Protein AF-0000000075452379 (afdb_homodimer)

Structure (mmCIF, N/CA/C/O backbone):
data_AF-0000000075452379-model_v1
#
loop_
_entity.id
_entity.type
_entity.pdbx_description
1 polymer 'Protein crcB-like protein 2'
#
loop_
_atom_site.group_PDB
_atom_site.id
_atom_site.type_symbol
_atom_site.label_atom_id
_atom_site.label_alt_id
_atom_site.label_comp_id
_atom_site.label_asym_id
_atom_site.label_entity_id
_atom_site.label_seq_id
_atom_site.pdbx_PDB_ins_code
_atom_site.Cartn_x
_atom_site.Cartn_y
_atom_site.Cartn_z
_atom_site.occupancy
_atom_site.B_iso_or_equiv
_atom_site.auth_seq_id
_atom_site.auth_comp_id
_atom_site.auth_asym_id
_atom_site.auth_atom_id
_atom_site.pdbx_PDB_model_num
ATOM 1 N N . MET A 1 1 ? 8.68 -12.031 145.5 1 23.59 1 MET A N 1
ATOM 2 C CA . MET A 1 1 ? 8.898 -13.266 144.75 1 23.59 1 MET A CA 1
ATOM 3 C C . MET A 1 1 ? 8.961 -13 143.25 1 23.59 1 MET A C 1
ATOM 5 O O . MET A 1 1 ? 9.523 -13.797 142.5 1 23.59 1 MET A O 1
ATOM 9 N N . GLN A 1 2 ? 8.148 -12.086 142.625 1 26.38 2 GLN A N 1
ATOM 10 C CA . GLN A 1 2 ? 7.605 -12.508 141.375 1 26.38 2 GLN A CA 1
ATOM 11 C C . GLN A 1 2 ? 8.656 -12.383 140.25 1 26.38 2 GLN A C 1
ATOM 13 O O . GLN A 1 2 ? 9.391 -11.391 140.25 1 26.38 2 GLN A O 1
ATOM 18 N N . ASN A 1 3 ? 8.773 -13.25 139.125 1 24.14 3 ASN A N 1
ATOM 19 C CA . ASN A 1 3 ? 9.664 -13.961 138.25 1 24.14 3 ASN A CA 1
ATOM 20 C C . ASN A 1 3 ? 9.859 -13.195 137 1 24.14 3 ASN A C 1
ATOM 22 O O . ASN A 1 3 ? 10.914 -13.289 136.375 1 24.14 3 ASN A O 1
ATOM 26 N N . GLN A 1 4 ? 8.875 -12.57 136.25 1 31.77 4 GLN A N 1
ATOM 27 C CA . GLN A 1 4 ? 8.68 -13.109 134.875 1 31.77 4 GLN A CA 1
ATOM 28 C C . GLN A 1 4 ? 9.789 -12.656 133.875 1 31.77 4 GLN A C 1
ATOM 30 O O . GLN A 1 4 ? 10.328 -11.562 134 1 31.77 4 GLN A O 1
ATOM 35 N N . PRO A 1 5 ? 10.039 -13.414 132.625 1 32.19 5 PRO A N 1
ATOM 36 C CA . PRO A 1 5 ? 11.18 -13.789 131.875 1 32.19 5 PRO A CA 1
ATOM 37 C C . PRO A 1 5 ? 11.555 -12.703 130.875 1 32.19 5 PRO A C 1
ATOM 39 O O . PRO A 1 5 ? 10.852 -11.695 130.75 1 32.19 5 PRO A O 1
ATOM 42 N N . THR A 1 6 ? 11.398 -12.977 129.375 1 30.56 6 THR A N 1
ATOM 43 C CA . THR A 1 6 ? 12.25 -13.461 128.25 1 30.56 6 THR A CA 1
ATOM 44 C C . THR A 1 6 ? 12.32 -12.43 127.125 1 30.56 6 THR A C 1
ATOM 46 O O . THR A 1 6 ? 11.5 -12.461 126.188 1 30.56 6 THR A O 1
ATOM 49 N N . LYS A 1 7 ? 12.188 -11.078 127.125 1 31.97 7 LYS A N 1
ATOM 50 C CA . LYS A 1 7 ? 11.719 -10.289 125.938 1 31.97 7 LYS A CA 1
ATOM 51 C C . LYS A 1 7 ? 12.766 -10.242 124.875 1 31.97 7 LYS A C 1
ATOM 53 O O . LYS A 1 7 ? 13.648 -9.383 124.875 1 31.97 7 LYS A O 1
ATOM 58 N N . ILE A 1 8 ? 13.43 -11.375 124.25 1 26.08 8 ILE A N 1
ATOM 59 C CA . ILE A 1 8 ? 14.672 -11.289 123.5 1 26.08 8 ILE A CA 1
ATOM 60 C C . ILE A 1 8 ? 14.375 -10.758 122.125 1 26.08 8 ILE A C 1
ATOM 62 O O . ILE A 1 8 ? 15.289 -10.328 121.375 1 26.08 8 ILE A O 1
ATOM 66 N N . THR A 1 9 ? 13.078 -10.695 121.438 1 28.3 9 THR A N 1
ATOM 67 C CA . THR A 1 9 ? 13.039 -11.141 120.062 1 28.3 9 THR A CA 1
ATOM 68 C C . THR A 1 9 ? 13.797 -10.172 119.188 1 28.3 9 THR A C 1
ATOM 70 O O . THR A 1 9 ? 13.719 -8.953 119.375 1 28.3 9 THR A O 1
ATOM 73 N N . ASN A 1 10 ? 14.797 -10.648 118.188 1 25.75 10 ASN A N 1
ATOM 74 C CA . ASN A 1 10 ? 15.852 -10.359 117.25 1 25.75 10 ASN A CA 1
ATOM 75 C C . ASN A 1 10 ? 15.305 -9.648 116 1 25.75 10 ASN A C 1
ATOM 77 O O . ASN A 1 10 ? 14.406 -10.164 115.375 1 25.75 10 ASN A O 1
ATOM 81 N N . LYS A 1 11 ? 15.297 -8.297 115.812 1 27.84 11 LYS A N 1
ATOM 82 C CA . LYS A 1 11 ? 14.922 -7.285 114.812 1 27.84 11 LYS A CA 1
ATOM 83 C C . LYS A 1 11 ? 15.641 -7.523 113.5 1 27.84 11 LYS A C 1
ATOM 85 O O . LYS A 1 11 ? 16.641 -6.863 113.188 1 27.84 11 LYS A O 1
ATOM 90 N N . ILE A 1 12 ? 15.93 -8.781 112.875 1 26.31 12 ILE A N 1
ATOM 91 C CA . ILE A 1 12 ? 16.859 -8.852 111.75 1 26.31 12 ILE A CA 1
ATOM 92 C C . ILE A 1 12 ? 16.188 -8.312 110.5 1 26.31 12 ILE A C 1
ATOM 94 O O . ILE A 1 12 ? 15.289 -8.961 109.938 1 26.31 12 ILE A O 1
ATOM 98 N N . PHE A 1 13 ? 15.492 -7.16 110.375 1 29.41 13 PHE A N 1
ATOM 99 C CA . PHE A 1 13 ? 14.781 -6.855 109.188 1 29.41 13 PHE A CA 1
ATOM 100 C C . PHE A 1 13 ? 15.75 -6.812 108 1 29.41 13 PHE A C 1
ATOM 102 O O . PHE A 1 13 ? 16.719 -6.051 108 1 29.41 13 PHE A O 1
ATOM 109 N N . LEU A 1 14 ? 15.836 -7.898 107.125 1 27.09 14 LEU A N 1
ATOM 110 C CA . LEU A 1 14 ? 16.5 -8.312 105.875 1 27.09 14 LEU A CA 1
ATOM 111 C C . LEU A 1 14 ? 16.375 -7.242 104.812 1 27.09 14 LEU A C 1
ATOM 113 O O . LEU A 1 14 ? 15.453 -6.422 104.875 1 27.09 14 LEU A O 1
ATOM 117 N N . SER A 1 15 ? 17.219 -7.277 103.562 1 28.58 15 SER A N 1
ATOM 118 C CA . SER A 1 15 ? 18.078 -6.75 102.5 1 28.58 15 SER A CA 1
ATOM 119 C C . SER A 1 15 ? 17.297 -6.52 101.188 1 28.58 15 SER A C 1
ATOM 121 O O . SER A 1 15 ? 17.875 -6.254 100.125 1 28.58 15 SER A O 1
ATOM 123 N N . ILE A 1 16 ? 15.969 -6.625 101 1 27.45 16 ILE A N 1
ATOM 124 C CA . ILE A 1 16 ? 15.5 -7 99.688 1 27.45 16 ILE A CA 1
ATOM 125 C C . ILE A 1 16 ? 15.953 -5.961 98.688 1 27.45 16 ILE A C 1
ATOM 127 O O . ILE A 1 16 ? 16.219 -4.812 99 1 27.45 16 ILE A O 1
ATOM 131 N N . ASN A 1 17 ? 15.594 -6.148 97.25 1 27.98 17 ASN A N 1
ATOM 132 C CA . ASN A 1 17 ? 15.844 -6.355 95.812 1 27.98 17 ASN A CA 1
ATOM 133 C C . ASN A 1 17 ? 15.57 -5.094 95 1 27.98 17 ASN A C 1
ATOM 135 O O . ASN A 1 17 ? 14.453 -4.883 94.5 1 27.98 17 ASN A O 1
ATOM 139 N N . LYS A 1 18 ? 15.844 -3.846 95.25 1 26.58 18 LYS A N 1
ATOM 140 C CA . LYS A 1 18 ? 15.203 -2.744 94.562 1 26.58 18 LYS A CA 1
ATOM 141 C C . LYS A 1 18 ? 15.734 -2.615 93.125 1 26.58 18 LYS A C 1
ATOM 143 O O . LYS A 1 18 ? 16.781 -1.998 92.938 1 26.58 18 LYS A O 1
ATOM 148 N N . TYR A 1 19 ? 15.906 -3.695 92.25 1 30.59 19 TYR A N 1
ATOM 149 C CA . TYR A 1 19 ? 16.5 -3.521 90.938 1 30.59 19 TYR A CA 1
ATOM 150 C C . TYR A 1 19 ? 15.758 -2.471 90.125 1 30.59 19 TYR A C 1
ATOM 152 O O . TYR A 1 19 ? 14.531 -2.549 90 1 30.59 19 TYR A O 1
ATOM 160 N N . LYS A 1 20 ? 16.391 -1.283 89.938 1 25.33 20 LYS A N 1
ATOM 161 C CA . LYS A 1 20 ? 16.062 -0.013 89.312 1 25.33 20 LYS A CA 1
ATOM 162 C C . LYS A 1 20 ? 15.555 -0.23 87.875 1 25.33 20 LYS A C 1
ATOM 164 O O . LYS A 1 20 ? 15.773 -1.292 87.312 1 25.33 20 LYS A O 1
ATOM 169 N N . ILE A 1 21 ? 15.938 0.775 86.875 1 29.75 21 ILE A N 1
ATOM 170 C CA . ILE A 1 21 ? 15.398 1.786 85.938 1 29.75 21 ILE A CA 1
ATOM 171 C C . ILE A 1 21 ? 15.344 1.229 84.562 1 29.75 21 ILE A C 1
ATOM 173 O O . ILE A 1 21 ? 16.219 0.452 84.125 1 29.75 21 ILE A O 1
ATOM 177 N N . ILE A 1 22 ? 14.391 1.631 83.625 1 33.06 22 ILE A N 1
ATOM 178 C CA . ILE A 1 22 ? 13.531 1.523 82.438 1 33.06 22 ILE A CA 1
ATOM 179 C C . ILE A 1 22 ? 14.305 1.964 81.188 1 33.06 22 ILE A C 1
ATOM 181 O O . ILE A 1 22 ? 14.523 3.158 81 1 33.06 22 ILE A O 1
ATOM 185 N N . LYS A 1 23 ? 15.641 1.663 80.938 1 31.31 23 LYS A N 1
ATOM 186 C CA . LYS A 1 23 ? 16.109 2.459 79.812 1 31.31 23 LYS A CA 1
ATOM 187 C C . LYS A 1 23 ? 15.203 2.266 78.625 1 31.31 23 LYS A C 1
ATOM 189 O O . LYS A 1 23 ? 14.781 1.145 78.312 1 31.31 23 LYS A O 1
ATOM 194 N N . PRO A 1 24 ? 14.75 3.389 77.875 1 35.94 24 PRO A N 1
ATOM 195 C CA . PRO A 1 24 ? 13.883 3.529 76.75 1 35.94 24 PRO A CA 1
ATOM 196 C C . PRO A 1 24 ? 14.43 2.807 75.5 1 35.94 24 PRO A C 1
ATOM 198 O O . PRO A 1 24 ? 15.648 2.721 75.312 1 35.94 24 PRO A O 1
ATOM 201 N N . MET A 1 25 ? 13.75 1.697 75.125 1 33.31 25 MET A N 1
ATOM 202 C CA . MET A 1 25 ? 13.945 0.933 73.875 1 33.31 25 MET A CA 1
ATOM 203 C C . MET A 1 25 ? 14.031 1.859 72.688 1 33.31 25 MET A C 1
ATOM 205 O O . MET A 1 25 ? 13.133 2.676 72.438 1 33.31 25 MET A O 1
ATOM 209 N N . ARG A 1 26 ? 15.25 2.357 72.25 1 33.88 26 ARG A N 1
ATOM 210 C CA . ARG A 1 26 ? 15.484 3.057 71 1 33.88 26 ARG A CA 1
ATOM 211 C C . ARG A 1 26 ? 14.781 2.348 69.875 1 33.88 26 ARG A C 1
ATOM 213 O O . ARG A 1 26 ? 14.977 1.147 69.625 1 33.88 26 ARG A O 1
ATOM 220 N N . THR A 1 27 ? 13.578 2.809 69.375 1 37.38 27 THR A N 1
ATOM 221 C CA . THR A 1 27 ? 12.844 2.549 68.125 1 37.38 27 THR A CA 1
ATOM 222 C C . THR A 1 27 ? 13.797 2.512 66.938 1 37.38 27 THR A C 1
ATOM 224 O O . THR A 1 27 ? 14.547 3.461 66.688 1 37.38 27 THR A O 1
ATOM 227 N N . PHE A 1 28 ? 14.359 1.327 66.688 1 38.41 28 PHE A N 1
ATOM 228 C CA . PHE A 1 28 ? 14.992 1.06 65.375 1 38.41 28 PHE A CA 1
ATOM 229 C C . PHE A 1 28 ? 14.133 1.587 64.25 1 38.41 28 PHE A C 1
ATOM 231 O O . PHE A 1 28 ? 13 1.139 64.062 1 38.41 28 PHE A O 1
ATOM 238 N N . LEU A 1 29 ? 14.211 2.9 63.938 1 38.25 29 LEU A N 1
ATOM 239 C CA . LEU A 1 29 ? 13.672 3.469 62.719 1 38.25 29 LEU A CA 1
ATOM 240 C C . LEU A 1 29 ? 14.078 2.629 61.5 1 38.25 29 LEU A C 1
ATOM 242 O O . LEU A 1 29 ? 15.266 2.504 61.188 1 38.25 29 LEU A O 1
ATOM 246 N N . LEU A 1 30 ? 13.422 1.474 61.344 1 39.66 30 LEU A N 1
ATOM 247 C CA . LEU A 1 30 ? 13.492 0.752 60.062 1 39.66 30 LEU A CA 1
ATOM 248 C C . LEU A 1 30 ? 13.438 1.717 58.875 1 39.66 30 LEU A C 1
ATOM 250 O O . LEU A 1 30 ? 12.453 2.441 58.719 1 39.66 30 LEU A O 1
ATOM 254 N N . LEU A 1 31 ? 14.562 2.355 58.625 1 41.09 31 LEU A N 1
ATOM 255 C CA . LEU A 1 31 ? 14.742 3.068 57.375 1 41.09 31 LEU A CA 1
ATOM 256 C C . LEU A 1 31 ? 14.25 2.227 56.188 1 41.09 31 LEU A C 1
ATOM 258 O O . LEU A 1 31 ? 14.812 1.166 55.906 1 41.09 31 LEU A O 1
ATOM 262 N N . PHE A 1 32 ? 12.938 2.131 56 1 43.59 32 PHE A N 1
ATOM 263 C CA . PHE A 1 32 ? 12.383 1.704 54.719 1 43.59 32 PHE A CA 1
ATOM 264 C C . PHE A 1 32 ? 13.094 2.396 53.562 1 43.59 32 PHE A C 1
ATOM 266 O O . PHE A 1 32 ? 12.922 3.598 53.344 1 43.59 32 PHE A O 1
ATOM 273 N N . MET A 1 33 ? 14.43 2.115 53.344 1 43.53 33 MET A N 1
ATOM 274 C CA . MET A 1 33 ? 15.031 2.496 52.094 1 43.53 33 MET A CA 1
ATOM 275 C C . MET A 1 33 ? 14.07 2.227 50.938 1 43.53 33 MET A C 1
ATOM 277 O O . MET A 1 33 ? 13.68 1.081 50.688 1 43.53 33 MET A O 1
ATOM 281 N N . SER A 1 34 ? 13.172 3.148 50.625 1 48.06 34 SER A N 1
ATOM 282 C CA . SER A 1 34 ? 12.391 3.195 49.406 1 48.06 34 SER A CA 1
ATOM 283 C C . SER A 1 34 ? 13.273 2.943 48.188 1 48.06 34 SER A C 1
ATOM 285 O O . SER A 1 34 ? 14.227 3.684 47.938 1 48.06 34 SER A O 1
ATOM 287 N N . LEU A 1 35 ? 13.609 1.651 47.875 1 49.03 35 LEU A N 1
ATOM 288 C CA . LEU A 1 35 ? 14.133 1.281 46.562 1 49.03 35 LEU A CA 1
ATOM 289 C C . LEU A 1 35 ? 13.422 2.055 45.469 1 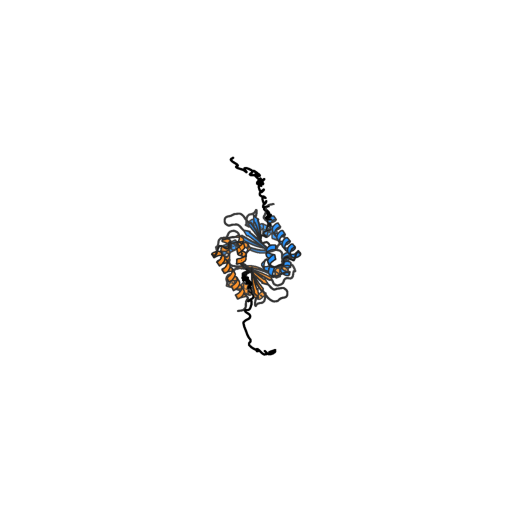49.03 35 LEU A C 1
ATOM 291 O O . LEU A 1 35 ? 12.25 1.801 45.188 1 49.03 35 LEU A O 1
ATOM 295 N N . LEU A 1 36 ? 13.719 3.361 45.344 1 50.62 36 LEU A N 1
ATOM 296 C CA . LEU A 1 36 ? 13.383 4.023 44.094 1 50.62 36 LEU A CA 1
ATOM 297 C C . LEU A 1 36 ? 13.82 3.176 42.906 1 50.62 36 LEU A C 1
ATOM 299 O O . LEU A 1 36 ? 15.016 3.07 42.594 1 50.62 36 LEU A O 1
ATOM 303 N N . LEU A 1 37 ? 13.273 2.02 42.625 1 53.69 37 LEU A N 1
ATOM 304 C CA . LEU A 1 37 ? 13.461 1.397 41.312 1 53.69 37 LEU A CA 1
ATOM 305 C C . LEU A 1 37 ? 13.406 2.441 40.219 1 53.69 37 LEU A C 1
ATOM 307 O O . LEU A 1 37 ? 12.453 3.219 40.125 1 53.69 37 LEU A O 1
ATOM 311 N N . PRO A 1 38 ? 14.594 2.9 39.781 1 55.19 38 PRO A N 1
ATOM 312 C CA . PRO A 1 38 ? 14.477 3.746 38.594 1 55.19 38 PRO A CA 1
ATOM 313 C C . PRO A 1 38 ? 13.492 3.186 37.562 1 55.19 38 PRO A C 1
ATOM 315 O O . PRO A 1 38 ? 13.594 2.016 37.188 1 55.19 38 PRO A O 1
ATOM 318 N N . THR A 1 39 ? 12.32 3.684 37.531 1 54.41 39 THR A N 1
ATOM 319 C CA . THR A 1 39 ? 11.523 3.471 36.312 1 54.41 39 THR A CA 1
ATOM 320 C C . THR A 1 39 ? 12.32 3.826 35.062 1 54.41 39 THR A C 1
ATOM 322 O O . THR A 1 39 ? 12.641 4.996 34.844 1 54.41 39 THR A O 1
ATOM 325 N N . THR A 1 40 ? 13.477 3.143 34.781 1 51.09 40 THR A N 1
ATOM 326 C CA . THR A 1 40 ? 13.969 3.305 33.406 1 51.09 40 THR A CA 1
ATOM 327 C C . THR A 1 40 ? 12.812 3.596 32.469 1 51.09 40 THR A C 1
ATOM 329 O O . THR A 1 40 ? 11.852 2.826 32.375 1 51.09 40 THR A O 1
ATOM 332 N N . LEU A 1 41 ? 12.555 4.812 32.25 1 42.91 41 LEU A N 1
ATOM 333 C CA . LEU A 1 41 ? 11.875 5.141 31 1 42.91 41 LEU A CA 1
ATOM 334 C C . LEU A 1 41 ? 12.469 4.348 29.828 1 42.91 41 LEU A C 1
ATOM 336 O O . LEU A 1 41 ? 13.578 4.633 29.391 1 42.91 41 LEU A O 1
ATOM 340 N N . PHE A 1 42 ? 12.32 3.045 29.781 1 41.66 42 PHE A N 1
ATOM 341 C CA . PHE A 1 42 ? 12.406 2.518 28.422 1 41.66 42 PHE A CA 1
ATOM 342 C C . PHE A 1 42 ? 11.875 3.525 27.406 1 41.66 42 PHE A C 1
ATOM 344 O O . PHE A 1 42 ? 10.711 3.916 27.469 1 41.66 42 PHE A O 1
ATOM 351 N N . SER A 1 43 ? 12.727 4.445 27.016 1 40.78 43 SER A N 1
ATOM 352 C CA . SER A 1 43 ? 12.359 5.02 25.719 1 40.78 43 SER A CA 1
ATOM 353 C C . SER A 1 43 ? 11.742 3.967 24.812 1 40.78 43 SER A C 1
ATOM 355 O O . SER A 1 43 ? 12.398 2.996 24.438 1 40.78 43 SER A O 1
ATOM 357 N N . GLN A 1 44 ? 10.625 3.547 24.969 1 40.22 44 GLN A N 1
ATOM 358 C CA . GLN A 1 44 ? 9.992 2.807 23.875 1 40.22 44 GLN A CA 1
ATOM 359 C C . GLN A 1 44 ? 10.336 3.418 22.531 1 40.22 44 GLN A C 1
ATOM 361 O O . GLN A 1 44 ? 9.883 4.52 22.203 1 40.22 44 GLN A O 1
ATOM 366 N N . ASP A 1 45 ? 11.539 3.379 22.062 1 43.66 45 ASP A N 1
ATOM 367 C CA . ASP A 1 45 ? 11.711 3.607 20.641 1 43.66 45 ASP A CA 1
ATOM 368 C C . ASP A 1 45 ? 10.445 3.254 19.875 1 43.66 45 ASP A C 1
ATOM 370 O O . ASP A 1 45 ? 10.141 2.076 19.672 1 43.66 45 ASP A O 1
ATOM 374 N N . THR A 1 46 ? 9.25 3.762 20.156 1 49.12 46 THR A N 1
ATOM 375 C CA . THR A 1 46 ? 7.969 3.553 19.484 1 49.12 46 THR A CA 1
ATOM 376 C C . THR A 1 46 ? 8.156 3.498 17.969 1 49.12 46 THR A C 1
ATOM 378 O O . THR A 1 46 ? 8.484 4.508 17.344 1 49.12 46 THR A O 1
ATOM 381 N N . CYS A 1 47 ? 8.719 2.51 17.484 1 57.78 47 CYS A N 1
ATOM 382 C CA . CYS A 1 47 ? 8.852 2.232 16.062 1 57.78 47 CYS A CA 1
ATOM 383 C C . CYS A 1 47 ? 7.605 2.678 15.297 1 57.78 47 CYS A C 1
ATOM 385 O O . CYS A 1 47 ? 6.59 1.982 15.305 1 57.78 47 CYS A O 1
ATOM 387 N N . THR A 1 48 ? 7.535 4.004 14.969 1 84 48 THR A N 1
ATOM 388 C CA . THR A 1 48 ? 6.434 4.566 14.188 1 84 48 THR A CA 1
ATOM 389 C C . THR A 1 48 ? 6.375 3.939 12.797 1 84 48 THR A C 1
ATOM 391 O O . THR A 1 48 ? 7.402 3.523 12.258 1 84 48 THR A O 1
ATOM 394 N N . THR A 1 49 ? 5.184 3.711 12.32 1 93.88 49 THR A N 1
ATOM 395 C CA . THR A 1 49 ? 4.957 3.027 11.047 1 93.88 49 THR A CA 1
ATOM 396 C C . THR A 1 49 ? 5.016 4.016 9.891 1 93.88 49 THR A C 1
ATOM 398 O O . THR A 1 49 ? 5.047 3.609 8.727 1 93.88 49 THR A O 1
ATOM 401 N N . SER A 1 50 ? 5.121 5.312 10.203 1 96.81 50 SER A N 1
ATOM 402 C CA . SER A 1 50 ? 5.117 6.344 9.164 1 96.81 50 SER A CA 1
ATOM 403 C C . SER A 1 50 ? 5.977 7.535 9.57 1 96.81 50 SER A C 1
ATOM 405 O O . SER A 1 50 ? 6.359 7.66 10.742 1 96.81 50 SER A O 1
ATOM 407 N N . HIS A 1 51 ? 6.43 8.234 8.609 1 98.06 51 HIS A N 1
ATOM 408 C CA . HIS A 1 51 ? 7.066 9.539 8.773 1 98.06 51 HIS A CA 1
ATOM 409 C C . HIS A 1 51 ? 6.238 10.641 8.125 1 98.06 51 HIS A C 1
ATOM 411 O O . HIS A 1 51 ? 5.863 10.539 6.957 1 98.06 51 HIS A O 1
ATOM 417 N N . SER A 1 52 ? 5.941 11.688 8.914 1 98.25 52 SER A N 1
ATOM 418 C CA . SER A 1 52 ? 5.102 12.773 8.414 1 98.25 52 SER A CA 1
ATOM 419 C C . SER A 1 52 ? 5.793 14.125 8.562 1 98.25 52 SER A C 1
ATOM 421 O O . SER A 1 52 ? 6.422 14.391 9.594 1 98.25 52 SER A O 1
ATOM 423 N N . VAL A 1 53 ? 5.68 14.969 7.555 1 98.69 53 VAL A N 1
ATOM 424 C CA . VAL A 1 53 ? 6.188 16.328 7.617 1 98.69 53 VAL A CA 1
ATOM 425 C C . VAL A 1 53 ? 5.141 17.297 7.066 1 98.69 53 VAL A C 1
ATOM 427 O O . VAL A 1 53 ? 4.227 16.891 6.344 1 98.69 53 VAL A O 1
ATOM 430 N N . VAL A 1 54 ? 5.266 18.531 7.449 1 98.56 54 VAL A N 1
ATOM 431 C CA . VAL A 1 54 ? 4.461 19.594 6.875 1 98.56 54 VAL A CA 1
ATOM 432 C C . VAL A 1 54 ? 5.195 20.219 5.688 1 98.56 54 VAL A C 1
ATOM 434 O O . VAL A 1 54 ? 6.371 20.562 5.789 1 98.56 54 VAL A O 1
ATOM 437 N N . SER A 1 55 ? 4.496 20.25 4.566 1 98.88 55 SER A N 1
ATOM 438 C CA . SER A 1 55 ? 5.09 20.859 3.377 1 98.88 55 SER A CA 1
ATOM 439 C C . SER A 1 55 ? 5.117 22.375 3.486 1 98.88 55 SER A C 1
ATOM 441 O O . SER A 1 55 ? 4.172 22.984 3.996 1 98.88 55 SER A O 1
ATOM 443 N N . SER A 1 56 ? 6.121 23.047 2.93 1 98.62 56 SER A N 1
ATOM 444 C CA . SER A 1 56 ? 6.23 24.5 2.859 1 98.62 56 SER A CA 1
ATOM 445 C C . SER A 1 56 ? 5.457 25.047 1.669 1 98.62 56 SER A C 1
ATOM 447 O O . SER A 1 56 ? 5.398 26.266 1.475 1 98.62 56 SER A O 1
ATOM 449 N N . TYR A 1 57 ? 4.852 24.203 0.868 1 98.75 57 TYR A N 1
ATOM 450 C CA . TYR A 1 57 ? 4.188 24.578 -0.377 1 98.75 57 TYR A CA 1
ATOM 451 C C . TYR A 1 57 ? 2.723 24.156 -0.357 1 98.75 57 TYR A C 1
ATOM 453 O O . TYR A 1 57 ? 2.307 23.375 0.498 1 98.75 57 TYR A O 1
ATOM 461 N N . ASP A 1 58 ? 1.96 24.734 -1.265 1 98.56 58 ASP A N 1
ATOM 462 C CA . ASP A 1 58 ? 0.571 24.297 -1.354 1 98.56 58 ASP A CA 1
ATOM 463 C C . ASP A 1 58 ? 0.473 22.922 -2.014 1 98.56 58 ASP A C 1
ATOM 465 O O . ASP A 1 58 ? 1.49 22.328 -2.379 1 98.56 58 ASP A O 1
ATOM 469 N N . PHE A 1 59 ? -0.691 22.391 -2.064 1 98.88 59 PHE A N 1
ATOM 470 C CA . PHE A 1 59 ? -0.926 21 -2.438 1 98.88 59 PHE A CA 1
ATOM 471 C C . PHE A 1 59 ? -0.356 20.703 -3.82 1 98.88 59 PHE A C 1
ATOM 473 O O . PHE A 1 59 ? 0.451 19.781 -3.982 1 98.88 59 PHE A O 1
ATOM 480 N N . ASP A 1 60 ? -0.74 21.469 -4.859 1 98.81 60 ASP A N 1
ATOM 481 C CA . ASP A 1 60 ? -0.33 21.219 -6.238 1 98.81 60 ASP A CA 1
ATOM 482 C C . ASP A 1 60 ? 1.181 21.375 -6.398 1 98.81 60 ASP A C 1
ATOM 484 O O . ASP A 1 60 ? 1.823 20.562 -7.074 1 98.81 60 ASP A O 1
ATOM 488 N N . GLU A 1 61 ? 1.713 22.375 -5.754 1 98.88 61 GLU A N 1
ATOM 489 C CA . GLU A 1 61 ? 3.154 22.594 -5.836 1 98.88 61 GLU A CA 1
ATOM 490 C C . GLU A 1 61 ? 3.92 21.469 -5.148 1 98.88 61 GLU A C 1
ATOM 492 O O . GLU A 1 61 ? 4.977 21.047 -5.621 1 98.88 61 GLU A O 1
ATOM 497 N N . THR A 1 62 ? 3.449 20.953 -3.998 1 98.94 62 THR A N 1
ATOM 498 C CA . THR A 1 62 ? 4.066 19.828 -3.309 1 98.94 62 THR A CA 1
ATOM 499 C C . THR A 1 62 ? 4.137 18.609 -4.219 1 98.94 62 THR A C 1
ATOM 501 O O . THR A 1 62 ? 5.191 17.984 -4.352 1 98.94 62 THR A O 1
ATOM 504 N N . LEU A 1 63 ? 3.016 18.312 -4.855 1 98.94 63 LEU A N 1
ATOM 505 C CA . LEU A 1 63 ? 2.994 17.172 -5.77 1 98.94 63 LEU A CA 1
ATOM 506 C C . LEU A 1 63 ? 3.982 17.375 -6.914 1 98.94 63 LEU A C 1
ATOM 508 O O . LEU A 1 63 ? 4.734 16.453 -7.258 1 98.94 63 LEU A O 1
ATOM 512 N N . LYS A 1 64 ? 3.947 18.516 -7.48 1 98.88 64 LYS A N 1
ATOM 513 C CA . LYS A 1 64 ? 4.828 18.828 -8.602 1 98.88 64 LYS A CA 1
ATOM 514 C C . LYS A 1 64 ? 6.293 18.672 -8.211 1 98.88 64 LYS A C 1
ATOM 516 O O . LYS A 1 64 ? 7.07 18.062 -8.945 1 98.88 64 LYS A O 1
ATOM 521 N N . ARG A 1 65 ? 6.695 19.203 -7.098 1 98.88 65 ARG A N 1
ATOM 522 C CA . ARG A 1 65 ? 8.078 19.156 -6.637 1 98.88 65 ARG A CA 1
ATOM 523 C C . ARG A 1 65 ? 8.508 17.719 -6.367 1 98.88 65 ARG A C 1
ATOM 525 O O . ARG A 1 65 ? 9.617 17.312 -6.727 1 98.88 65 ARG A O 1
ATOM 532 N N . LEU A 1 66 ? 7.637 16.953 -5.727 1 98.94 66 LEU A N 1
ATOM 533 C CA . LEU A 1 66 ? 7.961 15.555 -5.469 1 98.94 66 LEU A CA 1
ATOM 534 C C . LEU A 1 66 ? 8.18 14.805 -6.777 1 98.94 66 LEU A C 1
ATOM 536 O O . LEU A 1 66 ? 9.18 14.094 -6.93 1 98.94 66 LEU A O 1
ATOM 540 N N . LYS A 1 67 ? 7.258 14.961 -7.688 1 98.94 67 LYS A N 1
ATOM 541 C CA . LYS A 1 67 ? 7.348 14.242 -8.953 1 98.94 67 LYS A CA 1
ATOM 542 C C . LYS A 1 67 ? 8.594 14.648 -9.734 1 98.94 67 LYS A C 1
ATOM 544 O O . LYS A 1 67 ? 9.258 13.812 -10.336 1 98.94 67 LYS A O 1
ATOM 549 N N . LEU A 1 68 ? 8.961 15.914 -9.742 1 98.81 68 LEU A N 1
ATOM 550 C CA . LEU A 1 68 ? 10.188 16.391 -10.383 1 98.81 68 LEU A CA 1
ATOM 551 C C . LEU A 1 68 ? 11.414 15.781 -9.711 1 98.81 68 LEU A C 1
ATOM 553 O O . LEU A 1 68 ? 12.359 15.375 -10.398 1 98.81 68 LEU A O 1
ATOM 557 N N . THR A 1 69 ? 11.383 15.781 -8.414 1 98.81 69 THR A N 1
ATOM 558 C CA . THR A 1 69 ? 12.5 15.211 -7.668 1 98.81 69 THR A CA 1
ATOM 559 C C . THR A 1 69 ? 12.672 13.734 -7.996 1 98.81 69 THR A C 1
ATOM 561 O O . THR A 1 69 ? 13.797 13.25 -8.148 1 98.81 69 THR A O 1
ATOM 564 N N . PHE A 1 70 ? 11.531 12.977 -8.078 1 98.88 70 PHE A N 1
ATOM 565 C CA . PHE A 1 70 ? 11.609 11.57 -8.453 1 98.88 70 PHE A CA 1
ATOM 566 C C . PHE A 1 70 ? 12.305 11.406 -9.805 1 98.88 70 PHE A C 1
ATOM 568 O O . PHE A 1 70 ? 13.172 10.547 -9.961 1 98.88 70 PHE A O 1
ATOM 575 N N . GLU A 1 71 ? 11.953 12.219 -10.734 1 98.56 71 GLU A N 1
ATOM 576 C CA . GLU A 1 71 ? 12.562 12.18 -12.062 1 98.56 71 GLU A CA 1
ATOM 577 C C . GLU A 1 71 ? 14.055 12.477 -11.992 1 98.56 71 GLU A C 1
ATOM 579 O O . GLU A 1 71 ? 14.867 11.758 -12.586 1 98.56 71 GLU A O 1
ATOM 584 N N . GLU A 1 72 ? 14.445 13.484 -11.289 1 98.5 72 GLU A N 1
ATOM 585 C CA . GLU A 1 72 ? 15.836 13.914 -11.172 1 98.5 72 GLU A CA 1
ATOM 586 C C . GLU A 1 72 ? 16.703 12.828 -10.539 1 98.5 72 GLU A C 1
ATOM 588 O O . GLU A 1 72 ? 17.875 12.688 -10.875 1 98.5 72 GLU A O 1
ATOM 593 N N . LYS A 1 73 ? 16.062 12.086 -9.617 1 98.44 73 LYS A N 1
ATOM 594 C CA . LYS A 1 73 ? 16.797 11.062 -8.883 1 98.44 73 LYS A CA 1
ATOM 595 C C . LYS A 1 73 ? 16.625 9.688 -9.523 1 98.44 73 LYS A C 1
ATOM 597 O O . LYS A 1 73 ? 17.031 8.672 -8.953 1 98.44 73 LYS A O 1
ATOM 602 N N . ASN A 1 74 ? 15.961 9.656 -10.68 1 97.88 74 ASN A N 1
ATOM 603 C CA . ASN A 1 74 ? 15.742 8.445 -11.453 1 97.88 74 ASN A CA 1
ATOM 604 C C . ASN A 1 74 ? 14.914 7.422 -10.672 1 97.88 74 ASN A C 1
ATOM 606 O O . ASN A 1 74 ? 15.203 6.227 -10.703 1 97.88 74 ASN A O 1
ATOM 610 N N . LEU A 1 75 ? 14.031 7.941 -9.883 1 98.75 75 LEU A N 1
ATOM 611 C CA . LEU A 1 75 ? 13.016 7.109 -9.242 1 98.75 75 LEU A CA 1
ATOM 612 C C . LEU A 1 75 ? 11.805 6.934 -10.156 1 98.75 75 LEU A C 1
ATOM 614 O O . LEU A 1 75 ? 11.391 7.875 -10.828 1 98.75 75 LEU A O 1
ATOM 618 N N . THR A 1 76 ? 11.289 5.73 -10.156 1 98.75 76 THR A N 1
ATOM 619 C CA . THR A 1 76 ? 10.109 5.43 -10.953 1 98.75 76 THR A CA 1
ATOM 620 C C . THR A 1 76 ? 8.836 5.801 -10.195 1 98.75 76 THR A C 1
ATOM 622 O O . THR A 1 76 ? 8.656 5.402 -9.039 1 98.75 76 THR A O 1
ATOM 625 N N . LEU A 1 77 ? 8.047 6.629 -10.773 1 98.94 77 LEU A N 1
ATOM 626 C CA . LEU A 1 77 ? 6.668 6.785 -10.328 1 98.94 77 LEU A CA 1
ATOM 627 C C . LEU A 1 77 ? 5.773 5.715 -10.945 1 98.94 77 LEU A C 1
ATOM 629 O O . LEU A 1 77 ? 5.367 5.828 -12.102 1 98.94 77 LEU A O 1
ATOM 633 N N . PHE A 1 78 ? 5.438 4.723 -10.156 1 98.94 78 PHE A N 1
ATOM 634 C CA . PHE A 1 78 ? 4.719 3.564 -10.672 1 98.94 78 PHE A CA 1
ATOM 635 C C . PHE A 1 78 ? 3.242 3.891 -10.875 1 98.94 78 PHE A C 1
ATOM 637 O O . PHE A 1 78 ? 2.598 3.342 -11.766 1 98.94 78 PHE A O 1
ATOM 644 N N . ALA A 1 79 ? 2.697 4.719 -9.992 1 98.94 79 ALA A N 1
ATOM 645 C CA . ALA A 1 79 ? 1.301 5.145 -10.062 1 98.94 79 ALA A CA 1
ATOM 646 C C . ALA A 1 79 ? 1.069 6.402 -9.234 1 98.94 79 ALA A C 1
ATOM 648 O O . ALA A 1 79 ? 1.836 6.695 -8.312 1 98.94 79 ALA A O 1
ATOM 649 N N . GLU A 1 80 ? 0.172 7.125 -9.609 1 98.94 80 GLU A N 1
ATOM 650 C CA . GLU A 1 80 ? -0.387 8.25 -8.867 1 98.94 80 GLU A CA 1
ATOM 651 C C . GLU A 1 80 ? -1.886 8.07 -8.641 1 98.94 80 GLU A C 1
ATOM 653 O O . GLU A 1 80 ? -2.662 8.031 -9.602 1 98.94 80 GLU A O 1
ATOM 658 N N . ILE A 1 81 ? -2.26 7.918 -7.379 1 98.94 81 ILE A N 1
ATOM 659 C CA . ILE A 1 81 ? -3.66 7.711 -7.02 1 98.94 81 ILE A CA 1
ATOM 660 C C . ILE A 1 81 ? -4.246 9.008 -6.457 1 98.94 81 ILE A C 1
ATOM 662 O O . ILE A 1 81 ? -4.004 9.352 -5.301 1 98.94 81 ILE A O 1
ATOM 666 N N . ASP A 1 82 ? -4.98 9.664 -7.285 1 98.94 82 ASP A N 1
ATOM 667 C CA . ASP A 1 82 ? -5.664 10.891 -6.875 1 98.94 82 ASP A CA 1
ATOM 668 C C . ASP A 1 82 ? -7.016 10.578 -6.242 1 98.94 82 ASP A C 1
ATOM 670 O O . ASP A 1 82 ? -8.039 10.547 -6.93 1 98.94 82 ASP A O 1
ATOM 674 N N . HIS A 1 83 ? -7.082 10.453 -4.93 1 98.94 83 HIS A N 1
ATOM 675 C CA . HIS A 1 83 ? -8.297 10.062 -4.223 1 98.94 83 HIS A CA 1
ATOM 676 C C . HIS A 1 83 ? -9.375 11.133 -4.34 1 98.94 83 HIS A C 1
ATOM 678 O O . HIS A 1 83 ? -10.562 10.812 -4.41 1 98.94 83 HIS A O 1
ATOM 684 N N . THR A 1 84 ? -8.938 12.359 -4.312 1 98.94 84 THR A N 1
ATOM 685 C CA . THR A 1 84 ? -9.875 13.469 -4.43 1 98.94 84 THR A CA 1
ATOM 686 C C . THR A 1 84 ? -10.617 13.422 -5.766 1 98.94 84 THR A C 1
ATOM 688 O O . THR A 1 84 ? -11.844 13.523 -5.809 1 98.94 84 THR A O 1
ATOM 691 N N . ALA A 1 85 ? -9.859 13.273 -6.824 1 98.94 85 ALA A N 1
ATOM 692 C CA . ALA A 1 85 ? -10.469 13.172 -8.148 1 98.94 85 ALA A CA 1
ATOM 693 C C . ALA A 1 85 ? -11.406 11.977 -8.227 1 98.94 85 ALA A C 1
ATOM 695 O O . ALA A 1 85 ? -12.477 12.055 -8.836 1 98.94 85 ALA A O 1
ATOM 696 N N . HIS A 1 86 ? -11.047 10.852 -7.629 1 98.88 86 HIS A N 1
ATOM 697 C CA . HIS A 1 86 ? -11.891 9.664 -7.641 1 98.88 86 HIS A CA 1
ATOM 698 C C . HIS A 1 86 ? -13.18 9.891 -6.863 1 98.88 86 HIS A C 1
ATOM 700 O O . HIS A 1 86 ? -14.25 9.438 -7.277 1 98.88 86 HIS A O 1
ATOM 706 N N . ALA A 1 87 ? -13.062 10.531 -5.715 1 98.88 87 ALA A N 1
ATOM 707 C CA . ALA A 1 87 ? -14.258 10.883 -4.941 1 98.88 87 ALA A CA 1
ATOM 708 C C . ALA A 1 87 ? -15.203 11.758 -5.754 1 98.88 87 ALA A C 1
ATOM 710 O O . ALA A 1 87 ? -16.406 11.539 -5.758 1 98.88 87 ALA A O 1
ATOM 711 N N . GLU A 1 88 ? -14.594 12.695 -6.469 1 98.81 88 GLU A N 1
ATOM 712 C CA . GLU A 1 88 ? -15.391 13.609 -7.289 1 98.81 88 GLU A CA 1
ATOM 713 C C . GLU A 1 88 ? -16.156 12.852 -8.367 1 98.81 88 GLU A C 1
ATOM 715 O O . GLU A 1 88 ? -17.297 13.188 -8.68 1 98.81 88 GLU A O 1
ATOM 720 N N . LYS A 1 89 ? -15.57 11.867 -8.953 1 98.5 89 LYS A N 1
ATOM 721 C CA . LYS A 1 89 ? -16.172 11.086 -10.023 1 98.5 89 LYS A CA 1
ATOM 722 C C . LYS A 1 89 ? -17.453 10.398 -9.539 1 98.5 89 LYS A C 1
ATOM 724 O O . LYS A 1 89 ? -18.312 10.031 -10.352 1 98.5 89 LYS A O 1
ATOM 729 N N . VAL A 1 90 ? -17.547 10.188 -8.242 1 98.5 90 VAL A N 1
ATOM 730 C CA . VAL A 1 90 ? -18.75 9.562 -7.707 1 98.5 90 VAL A CA 1
ATOM 731 C C . VAL A 1 90 ? -19.547 10.578 -6.895 1 98.5 90 VAL A C 1
ATOM 733 O O . VAL A 1 90 ? -20.328 10.211 -6.023 1 98.5 90 VAL A O 1
ATOM 736 N N . SER A 1 91 ? -19.219 11.805 -6.992 1 98.69 91 SER A N 1
ATOM 737 C CA . SER A 1 91 ? -19.953 12.945 -6.449 1 98.69 91 SER A CA 1
ATOM 738 C C . SER A 1 91 ? -19.875 12.977 -4.93 1 98.69 91 SER A C 1
ATOM 740 O O . SER A 1 91 ? -20.859 13.305 -4.262 1 98.69 91 SER A O 1
ATOM 742 N N . LEU A 1 92 ? -18.781 12.625 -4.387 1 98.81 92 LEU A N 1
ATOM 743 C CA . LEU A 1 92 ? -18.516 12.766 -2.957 1 98.81 92 LEU A CA 1
ATOM 744 C C . LEU A 1 92 ? -17.391 13.766 -2.707 1 98.81 92 LEU A C 1
ATOM 746 O O . LEU A 1 92 ? -16.406 13.805 -3.449 1 98.81 92 LEU A O 1
ATOM 750 N N . PRO A 1 93 ? -17.609 14.547 -1.671 1 98.62 93 PRO A N 1
ATOM 751 C CA . PRO A 1 93 ? -16.531 15.484 -1.339 1 98.62 93 PRO A CA 1
ATOM 752 C C . PRO A 1 93 ? -15.375 14.82 -0.601 1 98.62 93 PRO A C 1
ATOM 754 O O . PRO A 1 93 ? -15.594 13.906 0.198 1 98.62 93 PRO A O 1
ATOM 757 N N . LEU A 1 94 ? -14.273 15.273 -0.877 1 98.81 94 LEU A N 1
ATOM 758 C CA . LEU A 1 94 ? -13.07 14.859 -0.164 1 98.81 94 LEU A CA 1
ATOM 759 C C . LEU A 1 94 ? -12.008 15.953 -0.199 1 98.81 94 LEU A C 1
ATOM 761 O O . LEU A 1 94 ? -11.797 16.594 -1.236 1 98.81 94 LEU A O 1
ATOM 765 N N . THR A 1 95 ? -11.391 16.141 0.925 1 98.75 95 THR A N 1
ATOM 766 C CA . THR A 1 95 ? -10.234 17.031 0.946 1 98.75 95 THR A CA 1
ATOM 767 C C . THR A 1 95 ? -9.133 16.516 0.033 1 98.75 95 THR A C 1
ATOM 769 O O . THR A 1 95 ? -9.219 15.398 -0.486 1 98.75 95 THR A O 1
ATOM 772 N N . SER A 1 96 ? -8.062 17.312 -0.201 1 98.94 96 SER A N 1
ATOM 773 C CA . SER A 1 96 ? -6.965 16.922 -1.071 1 98.94 96 SER A CA 1
ATOM 774 C C . SER A 1 96 ? -6.223 15.703 -0.511 1 98.94 96 SER A C 1
ATOM 776 O O . SER A 1 96 ? -5.797 15.711 0.646 1 98.94 96 SER A O 1
ATOM 778 N N . ALA A 1 97 ? -6.133 14.688 -1.281 1 98.94 97 ALA A N 1
ATOM 779 C CA . ALA A 1 97 ? -5.398 13.477 -0.911 1 98.94 97 ALA A CA 1
ATOM 780 C C . ALA A 1 97 ? -4.934 12.719 -2.148 1 98.94 97 ALA A C 1
ATOM 782 O O . ALA A 1 97 ? -5.75 12.305 -2.975 1 98.94 97 ALA A O 1
ATOM 783 N N . THR A 1 98 ? -3.66 12.594 -2.318 1 99 98 THR A N 1
ATOM 784 C CA . THR A 1 98 ? -3.051 11.852 -3.418 1 99 98 THR A CA 1
ATOM 785 C C . THR A 1 98 ? -1.953 10.922 -2.9 1 99 98 THR A C 1
ATOM 787 O O . THR A 1 98 ? -1.144 11.32 -2.061 1 99 98 THR A O 1
ATOM 790 N N . VAL A 1 99 ? -1.998 9.695 -3.338 1 99 99 VAL A N 1
ATOM 791 C CA . VAL A 1 99 ? -0.936 8.75 -3.016 1 99 99 VAL A CA 1
ATOM 792 C C . VAL A 1 99 ? -0.008 8.586 -4.219 1 99 99 VAL A C 1
ATOM 794 O O . VAL A 1 99 ? -0.47 8.367 -5.344 1 99 99 VAL A O 1
ATOM 797 N N . LEU A 1 100 ? 1.239 8.766 -3.971 1 99 100 LEU A N 1
ATOM 798 C CA . LEU A 1 100 ? 2.285 8.477 -4.945 1 99 100 LEU A CA 1
ATOM 799 C C . LEU A 1 100 ? 2.973 7.152 -4.629 1 99 100 LEU A C 1
ATOM 801 O O . LEU A 1 100 ? 3.412 6.93 -3.498 1 99 100 LEU A O 1
ATOM 805 N N . LEU A 1 101 ? 2.963 6.199 -5.609 1 99 101 LEU A N 1
ATOM 806 C CA . LEU A 1 101 ? 3.711 4.949 -5.531 1 99 101 LEU A CA 1
ATOM 807 C C . LEU A 1 101 ? 5.043 5.062 -6.266 1 99 101 LEU A C 1
ATOM 809 O O . LEU A 1 101 ? 5.07 5.172 -7.492 1 99 101 LEU A O 1
ATOM 813 N N . VAL A 1 102 ? 6.113 5.004 -5.492 1 98.94 102 VAL A N 1
ATOM 814 C CA . VAL A 1 102 ? 7.41 5.383 -6.047 1 98.94 102 VAL A CA 1
ATOM 815 C C . VAL A 1 102 ? 8.469 4.371 -5.617 1 98.94 102 VAL A C 1
ATOM 817 O O . VAL A 1 102 ? 8.352 3.752 -4.559 1 98.94 102 VAL A O 1
ATOM 820 N N . GLY A 1 103 ? 9.492 4.207 -6.445 1 98.62 103 GLY A N 1
ATOM 821 C CA . GLY A 1 103 ? 10.617 3.369 -6.066 1 98.62 103 GLY A CA 1
ATOM 822 C C . GLY A 1 103 ? 11.617 3.176 -7.188 1 98.62 103 GLY A C 1
ATOM 823 O O . GLY A 1 103 ? 11.656 3.965 -8.133 1 98.62 103 GLY A O 1
ATOM 824 N N . ASN A 1 104 ? 12.398 2.273 -6.914 1 98.56 104 ASN A N 1
ATOM 825 C CA . ASN A 1 104 ? 13.445 1.874 -7.855 1 98.56 104 ASN A CA 1
ATOM 826 C C . ASN A 1 104 ? 13.547 0.355 -7.969 1 98.56 104 ASN A C 1
ATOM 828 O O . ASN A 1 104 ? 13.953 -0.317 -7.02 1 98.56 104 ASN A O 1
ATOM 832 N N . PRO A 1 105 ? 13.242 -0.185 -9.18 1 98.69 105 PRO A N 1
ATOM 833 C CA . PRO A 1 105 ? 13.297 -1.641 -9.328 1 98.69 105 PRO A CA 1
ATOM 834 C C . PRO A 1 105 ? 14.648 -2.229 -8.938 1 98.69 105 PRO A C 1
ATOM 836 O O . PRO A 1 105 ? 14.711 -3.326 -8.375 1 98.69 105 PRO A O 1
ATOM 839 N N . LYS A 1 106 ? 15.688 -1.514 -9.148 1 98.38 106 LYS A N 1
ATOM 840 C CA . LYS A 1 106 ? 17.016 -2.002 -8.805 1 98.38 106 LYS A CA 1
ATOM 841 C C . LYS A 1 106 ? 17.172 -2.203 -7.301 1 98.38 106 LYS A C 1
ATOM 843 O O . LYS A 1 106 ? 17.859 -3.121 -6.855 1 98.38 106 LYS A O 1
ATOM 848 N N . ALA A 1 107 ? 16.578 -1.354 -6.57 1 97.94 107 ALA A N 1
ATOM 849 C CA . ALA A 1 107 ? 16.641 -1.443 -5.113 1 97.94 107 ALA A CA 1
ATOM 850 C C . ALA A 1 107 ? 15.609 -2.422 -4.57 1 97.94 107 ALA A C 1
ATOM 852 O O . ALA A 1 107 ? 15.852 -3.109 -3.576 1 97.94 107 ALA A O 1
ATOM 853 N N . GLY A 1 108 ? 14.406 -2.441 -5.129 1 98.25 108 GLY A N 1
ATOM 854 C CA . GLY A 1 108 ? 13.305 -3.234 -4.613 1 98.25 108 GLY A CA 1
ATOM 855 C C . GLY A 1 108 ? 13.398 -4.703 -4.984 1 98.25 108 GLY A C 1
ATOM 856 O O . GLY A 1 108 ? 13 -5.57 -4.203 1 98.25 108 GLY A O 1
ATOM 857 N N . THR A 1 109 ? 13.953 -5.051 -6.141 1 98.75 109 THR A N 1
ATOM 858 C CA . THR A 1 109 ? 13.914 -6.406 -6.672 1 98.75 109 THR A CA 1
ATOM 859 C C . THR A 1 109 ? 14.695 -7.359 -5.77 1 98.75 109 THR A C 1
ATOM 861 O O . THR A 1 109 ? 14.219 -8.453 -5.453 1 98.75 109 THR A O 1
ATOM 864 N N . PRO A 1 110 ? 15.875 -6.965 -5.254 1 98.19 110 PRO A N 1
ATOM 865 C CA . PRO A 1 110 ? 16.594 -7.895 -4.379 1 98.19 110 PRO A CA 1
ATOM 866 C C . PRO A 1 110 ? 15.789 -8.281 -3.141 1 98.19 110 PRO A C 1
ATOM 868 O O . PRO A 1 110 ? 15.898 -9.414 -2.658 1 98.19 110 PRO A O 1
ATOM 871 N N . LEU A 1 111 ? 15 -7.387 -2.6 1 98.19 111 LEU A N 1
ATOM 872 C CA . LEU A 1 111 ? 14.133 -7.723 -1.472 1 98.19 111 LEU A CA 1
ATOM 873 C C . LEU A 1 111 ? 13.141 -8.812 -1.856 1 98.19 111 LEU A C 1
ATOM 875 O O . LEU A 1 111 ? 12.945 -9.773 -1.11 1 98.19 111 LEU A O 1
ATOM 879 N N . MET A 1 112 ? 12.5 -8.695 -3.041 1 98.62 112 MET A N 1
ATOM 880 C CA . MET A 1 112 ? 11.484 -9.633 -3.506 1 98.62 112 MET A CA 1
ATOM 881 C C . MET A 1 112 ? 12.117 -10.969 -3.896 1 98.62 112 MET A C 1
ATOM 883 O O . MET A 1 112 ? 11.469 -12.016 -3.809 1 98.62 112 MET A O 1
ATOM 887 N N . GLN A 1 113 ? 13.398 -10.906 -4.305 1 98.19 113 GLN A N 1
ATOM 888 C CA . GLN A 1 113 ? 14.109 -12.148 -4.59 1 98.19 113 GLN A CA 1
ATOM 889 C C . GLN A 1 113 ? 14.32 -12.961 -3.318 1 98.19 113 GLN A C 1
ATOM 891 O O . GLN A 1 113 ? 14.328 -14.195 -3.359 1 98.19 113 GLN A O 1
ATOM 896 N N . GLN A 1 114 ? 14.508 -12.227 -2.227 1 96.62 114 GLN A N 1
ATOM 897 C CA . GLN A 1 114 ? 14.688 -12.914 -0.955 1 96.62 114 GLN A CA 1
ATOM 898 C C . GLN A 1 114 ? 13.367 -13.484 -0.445 1 96.62 114 GLN A C 1
ATOM 900 O O . GLN A 1 114 ? 13.328 -14.602 0.08 1 96.62 114 GLN A O 1
ATOM 905 N N . ASN A 1 115 ? 12.359 -12.766 -0.538 1 97.56 115 ASN A N 1
ATOM 906 C CA . ASN A 1 115 ? 10.992 -13.164 -0.215 1 97.56 115 ASN A CA 1
ATOM 907 C C . ASN A 1 115 ? 9.977 -12.43 -1.079 1 97.56 115 ASN A C 1
ATOM 909 O O . ASN A 1 115 ? 9.703 -11.242 -0.855 1 97.56 115 ASN A O 1
ATOM 913 N N . VAL A 1 116 ? 9.352 -13.164 -2.021 1 98.62 116 VAL A N 1
ATOM 914 C CA . VAL A 1 116 ? 8.523 -12.523 -3.037 1 98.62 116 VAL A CA 1
ATOM 915 C C . VAL A 1 116 ? 7.266 -11.953 -2.389 1 98.62 116 VAL A C 1
ATOM 917 O O . VAL A 1 116 ? 6.633 -11.047 -2.941 1 98.62 116 VAL A O 1
ATOM 920 N N . GLU A 1 117 ? 6.848 -12.359 -1.215 1 98.31 117 GLU A N 1
ATOM 921 C CA . GLU A 1 117 ? 5.609 -11.914 -0.578 1 98.31 117 GLU A CA 1
ATOM 922 C C . GLU A 1 117 ? 5.699 -10.445 -0.162 1 98.31 117 GLU A C 1
ATOM 924 O O . GLU A 1 117 ? 4.676 -9.773 -0.023 1 98.31 117 GLU A O 1
ATOM 929 N N . ILE A 1 118 ? 6.953 -9.914 0.001 1 98.44 118 ILE A N 1
ATOM 930 C CA . ILE A 1 118 ? 7.082 -8.508 0.371 1 98.44 118 ILE A CA 1
ATOM 931 C C . ILE A 1 118 ? 6.629 -7.625 -0.79 1 98.44 118 ILE A C 1
ATOM 933 O O . ILE A 1 118 ? 6.445 -6.414 -0.624 1 98.44 118 ILE A O 1
ATOM 937 N N . ALA A 1 119 ? 6.387 -8.172 -2.012 1 98.88 119 ALA A N 1
ATOM 938 C CA . ALA A 1 119 ? 5.953 -7.438 -3.197 1 98.88 119 ALA A CA 1
ATOM 939 C C . ALA A 1 119 ? 4.672 -6.66 -2.92 1 98.88 119 ALA A C 1
ATOM 941 O O . ALA A 1 119 ? 4.445 -5.598 -3.506 1 98.88 119 ALA A O 1
ATOM 942 N N . ILE A 1 120 ? 3.836 -7.082 -1.998 1 98.88 120 ILE A N 1
ATOM 943 C CA . ILE A 1 120 ? 2.551 -6.445 -1.721 1 98.88 120 ILE A CA 1
ATOM 944 C C . ILE A 1 120 ? 2.777 -5.109 -1.021 1 98.88 120 ILE A C 1
ATOM 946 O O . ILE A 1 120 ? 1.898 -4.242 -1.022 1 98.88 120 ILE A O 1
ATOM 950 N N . GLU A 1 121 ? 4.039 -4.938 -0.402 1 98.62 121 GLU A N 1
ATOM 951 C CA . GLU A 1 121 ? 4.387 -3.715 0.317 1 98.62 121 GLU A CA 1
ATOM 952 C C . GLU A 1 121 ? 5.105 -2.725 -0.593 1 98.62 121 GLU A C 1
ATOM 954 O O . GLU A 1 121 ? 5.41 -1.604 -0.181 1 98.62 121 GLU A O 1
ATOM 959 N N . LEU A 1 122 ? 5.387 -3.193 -1.797 1 98.81 122 LEU A N 1
ATOM 960 C CA . LEU A 1 122 ? 6.113 -2.395 -2.777 1 98.81 122 LEU A CA 1
ATOM 961 C C . LEU A 1 122 ? 5.227 -2.061 -3.973 1 98.81 122 LEU A C 1
ATOM 963 O O . LEU A 1 122 ? 4.371 -2.859 -4.359 1 98.81 122 LEU A O 1
ATOM 967 N N . PRO A 1 123 ? 5.395 -0.821 -4.617 1 98.88 123 PRO A N 1
ATOM 968 C CA . PRO A 1 123 ? 6.398 0.21 -4.348 1 98.88 123 PRO A CA 1
ATOM 969 C C . PRO A 1 123 ? 6.109 0.992 -3.066 1 98.88 123 PRO A C 1
ATOM 971 O O . PRO A 1 123 ? 5.121 0.721 -2.381 1 98.88 123 PRO A O 1
ATOM 974 N N . LEU A 1 124 ? 7.012 1.855 -2.674 1 98.94 124 LEU A N 1
ATOM 975 C CA . LEU A 1 124 ? 6.855 2.713 -1.505 1 98.94 124 LEU A CA 1
ATOM 976 C C . LEU A 1 124 ? 5.703 3.691 -1.695 1 98.94 124 LEU A C 1
ATOM 978 O O . LEU A 1 124 ? 5.375 4.059 -2.826 1 98.94 124 LEU A O 1
ATOM 982 N N . LYS A 1 125 ? 5.145 4.141 -0.56 1 98.94 125 LYS A N 1
ATOM 983 C CA . LYS A 1 125 ? 3.967 5 -0.633 1 98.94 125 LYS A CA 1
ATOM 984 C C . LYS A 1 125 ? 4.215 6.336 0.064 1 98.94 125 LYS A C 1
ATOM 986 O O . LYS A 1 125 ? 4.699 6.367 1.197 1 98.94 125 LYS A O 1
ATOM 991 N N . ILE A 1 126 ? 3.84 7.371 -0.624 1 99 126 ILE A N 1
ATOM 992 C CA . ILE A 1 126 ? 3.812 8.734 -0.095 1 99 126 ILE A CA 1
ATOM 993 C C . ILE A 1 126 ? 2.41 9.32 -0.251 1 99 126 ILE A C 1
ATOM 995 O O . ILE A 1 126 ? 1.873 9.367 -1.359 1 99 126 ILE A O 1
ATOM 999 N N . LEU A 1 127 ? 1.835 9.703 0.848 1 99 127 LEU A N 1
ATOM 1000 C CA . LEU A 1 127 ? 0.55 10.391 0.83 1 99 127 LEU A CA 1
ATOM 1001 C C . LEU A 1 127 ? 0.74 11.898 0.986 1 99 127 LEU A C 1
ATOM 1003 O O . LEU A 1 127 ? 1.371 12.352 1.943 1 99 127 LEU A O 1
ATOM 1007 N N . VAL A 1 128 ? 0.281 12.656 0.052 1 99 128 VAL A N 1
ATOM 1008 C CA . VAL A 1 128 ? 0.146 14.102 0.159 1 99 128 VAL A CA 1
ATOM 1009 C C . VAL A 1 128 ? -1.312 14.469 0.429 1 99 128 VAL A C 1
ATOM 1011 O O . VAL A 1 128 ? -2.209 14.062 -0.318 1 99 128 VAL A O 1
ATOM 1014 N N . PHE A 1 129 ? -1.542 15.227 1.541 1 98.94 129 PHE A N 1
ATOM 1015 C CA . PHE A 1 129 ? -2.945 15.461 1.859 1 98.94 129 PHE A CA 1
ATOM 1016 C C . PHE A 1 129 ? -3.111 16.734 2.672 1 98.94 129 PHE A C 1
ATOM 1018 O O . PHE A 1 129 ? -2.127 17.312 3.152 1 98.94 129 PHE A O 1
ATOM 1025 N N . LYS A 1 130 ? -4.328 17.156 2.717 1 98.88 130 LYS A N 1
ATOM 1026 C CA . LYS A 1 130 ? -4.797 18.203 3.635 1 98.88 130 LYS A CA 1
ATOM 1027 C C . LYS A 1 130 ? -5.84 17.641 4.602 1 98.88 130 LYS A C 1
ATOM 1029 O O . LYS A 1 130 ? -6.625 16.766 4.242 1 98.88 130 LYS A O 1
ATOM 1034 N N . LYS A 1 131 ? -5.727 18.172 5.82 1 97.75 131 LYS A N 1
ATOM 1035 C CA . LYS A 1 131 ? -6.844 17.891 6.719 1 97.75 131 LYS A CA 1
ATOM 1036 C C . LYS A 1 131 ? -8.055 18.75 6.363 1 97.75 131 LYS A C 1
ATOM 1038 O O . LYS A 1 131 ? -7.91 19.875 5.895 1 97.75 131 LYS A O 1
ATOM 1043 N N . GLU A 1 132 ? -9.188 18.141 6.574 1 95.38 132 GLU A N 1
ATOM 1044 C CA . GLU A 1 132 ? -10.414 18.844 6.219 1 95.38 132 GLU A CA 1
ATOM 1045 C C . GLU A 1 132 ? -10.453 20.234 6.852 1 95.38 132 GLU A C 1
ATOM 1047 O O . GLU A 1 132 ? -10.172 20.391 8.039 1 95.38 132 GLU A O 1
ATOM 1052 N N . GLY A 1 133 ? -10.75 21.188 6.051 1 95.38 133 GLY A N 1
ATOM 1053 C CA . GLY A 1 133 ? -10.945 22.547 6.535 1 95.38 133 GLY A CA 1
ATOM 1054 C C . GLY A 1 133 ? -9.648 23.297 6.77 1 95.38 133 GLY A C 1
ATOM 1055 O O . GLY A 1 133 ? -9.641 24.391 7.332 1 95.38 133 GLY A O 1
ATOM 1056 N N . THR A 1 134 ? -8.547 22.703 6.418 1 97.19 134 THR A N 1
ATOM 1057 C CA . THR A 1 134 ? -7.262 23.359 6.637 1 97.19 134 THR A CA 1
ATOM 1058 C C . THR A 1 134 ? -6.52 23.547 5.316 1 97.19 134 THR A C 1
ATOM 1060 O O . THR A 1 134 ? -6.82 22.875 4.328 1 97.19 134 THR A O 1
ATOM 1063 N N . ALA A 1 135 ? -5.582 24.516 5.297 1 97.44 135 ALA A N 1
ATOM 1064 C CA . ALA A 1 135 ? -4.762 24.75 4.113 1 97.44 135 ALA A CA 1
ATOM 1065 C C . ALA A 1 135 ? -3.43 24.016 4.211 1 97.44 135 ALA A C 1
ATOM 1067 O O . ALA A 1 135 ? -2.701 23.906 3.221 1 97.44 135 ALA A O 1
ATOM 1068 N N . GLN A 1 136 ? -3.15 23.578 5.379 1 98.44 136 GLN A N 1
ATOM 1069 C CA . GLN A 1 136 ? -1.859 22.938 5.617 1 98.44 136 GLN A CA 1
ATOM 1070 C C . GLN A 1 136 ? -1.73 21.641 4.828 1 98.44 136 GLN A C 1
ATOM 1072 O O . GLN A 1 136 ? -2.662 20.828 4.793 1 98.44 136 GLN A O 1
ATOM 1077 N N . VAL A 1 137 ? -0.575 21.5 4.176 1 98.94 137 VAL A N 1
ATOM 1078 C CA . VAL A 1 137 ? -0.316 20.297 3.379 1 98.94 137 VAL A CA 1
ATOM 1079 C C . VAL A 1 137 ? 0.643 19.375 4.129 1 98.94 137 VAL A C 1
ATOM 1081 O O . VAL A 1 137 ? 1.681 19.828 4.625 1 98.94 137 VAL A O 1
ATOM 1084 N N . TYR A 1 138 ? 0.283 18.109 4.238 1 98.94 138 TYR A N 1
ATOM 1085 C CA . TYR A 1 138 ? 1.101 17.078 4.883 1 98.94 138 TYR A CA 1
ATOM 1086 C C . TYR A 1 138 ? 1.618 16.078 3.861 1 98.94 138 TYR A C 1
ATOM 1088 O O . TYR A 1 138 ? 0.931 15.766 2.887 1 98.94 138 TYR A O 1
ATOM 1096 N N . VAL A 1 139 ? 2.834 15.648 4.062 1 98.94 139 VAL A N 1
ATOM 1097 C CA . VAL A 1 139 ? 3.43 14.539 3.32 1 98.94 139 VAL A CA 1
ATOM 1098 C C . VAL A 1 139 ? 3.734 13.383 4.273 1 98.94 139 VAL A C 1
ATOM 1100 O O . VAL A 1 139 ? 4.527 13.531 5.203 1 98.94 139 VAL A O 1
ATOM 1103 N N . HIS A 1 140 ? 3.045 12.305 4.02 1 98.81 140 HIS A N 1
ATOM 1104 C CA . HIS A 1 140 ? 3.115 11.109 4.852 1 98.81 140 HIS A CA 1
ATOM 1105 C C . HIS A 1 140 ? 3.785 9.953 4.109 1 98.81 140 HIS A C 1
ATOM 1107 O O . HIS A 1 140 ? 3.352 9.578 3.016 1 98.81 140 HIS A O 1
ATOM 1113 N N . PHE A 1 141 ? 4.852 9.438 4.734 1 98.88 141 PHE A N 1
ATOM 1114 C CA . PHE A 1 141 ? 5.621 8.336 4.164 1 98.88 141 PHE A CA 1
ATOM 1115 C C . PHE A 1 141 ? 5.449 7.066 4.996 1 98.88 141 PHE A C 1
ATOM 1117 O O . PHE A 1 141 ? 5.68 7.078 6.207 1 98.88 141 PHE A O 1
ATOM 1124 N N . LYS A 1 142 ? 5.023 5.977 4.312 1 98.62 142 LYS A N 1
ATOM 1125 C CA . LYS A 1 142 ? 4.91 4.688 4.988 1 98.62 142 LYS A CA 1
ATOM 1126 C C . LYS A 1 142 ? 6.27 4.004 5.102 1 98.62 142 LYS A C 1
ATOM 1128 O O . LYS A 1 142 ? 6.863 3.625 4.09 1 98.62 142 LYS A O 1
ATOM 1133 N N . LYS A 1 143 ? 6.703 3.814 6.316 1 98.06 143 LYS A N 1
ATOM 1134 C CA . LYS A 1 143 ? 8.055 3.307 6.547 1 98.06 143 LYS A CA 1
ATOM 1135 C C . LYS A 1 143 ? 8.172 1.85 6.113 1 98.06 143 LYS A C 1
ATOM 1137 O O . LYS A 1 143 ? 7.254 1.055 6.324 1 98.06 143 LYS A O 1
ATOM 1142 N N . LEU A 1 144 ? 9.297 1.514 5.59 1 97.81 144 LEU A N 1
ATOM 1143 C CA . LEU A 1 144 ? 9.539 0.195 5.012 1 97.81 144 LEU A CA 1
ATOM 1144 C C . LEU A 1 144 ? 10.016 -0.786 6.082 1 97.81 144 LEU A C 1
ATOM 1146 O O . LEU A 1 144 ? 9.656 -1.966 6.047 1 97.81 144 LEU A O 1
ATOM 1150 N N . VAL A 1 145 ? 10.789 -0.357 7.023 1 96.44 145 VAL A N 1
ATOM 1151 C CA . VAL A 1 145 ? 11.461 -1.235 7.977 1 96.44 145 VAL A CA 1
ATOM 1152 C C . VAL A 1 145 ? 10.414 -1.948 8.836 1 96.44 145 VAL A C 1
ATOM 1154 O O . VAL A 1 145 ? 10.43 -3.178 8.953 1 96.44 145 VAL A O 1
ATOM 1157 N N . PRO A 1 146 ? 9.445 -1.208 9.398 1 94.81 146 PRO A N 1
ATOM 1158 C CA . PRO A 1 146 ? 8.43 -1.932 10.172 1 94.81 146 PRO A CA 1
ATOM 1159 C C . PRO A 1 146 ? 7.613 -2.895 9.32 1 94.81 146 PRO A C 1
ATOM 1161 O O . PRO A 1 146 ? 7.238 -3.975 9.781 1 94.81 146 PRO A O 1
ATOM 1164 N N . LEU A 1 147 ? 7.324 -2.578 8.109 1 95.12 147 LEU A N 1
ATOM 1165 C CA . LEU A 1 147 ? 6.574 -3.455 7.219 1 95.12 147 LEU A CA 1
ATOM 1166 C C . LEU A 1 147 ? 7.344 -4.746 6.953 1 95.12 147 LEU A C 1
ATOM 1168 O O . LEU A 1 147 ? 6.754 -5.832 6.945 1 95.12 147 LEU A O 1
ATOM 1172 N N . ALA A 1 148 ? 8.602 -4.566 6.758 1 95.94 148 ALA A N 1
ATOM 1173 C CA . ALA A 1 148 ? 9.461 -5.672 6.328 1 95.94 148 ALA A CA 1
ATOM 1174 C C . ALA A 1 148 ? 9.578 -6.73 7.418 1 95.94 148 ALA A C 1
ATOM 1176 O O . ALA A 1 148 ? 9.898 -7.887 7.137 1 95.94 148 ALA A O 1
ATOM 1177 N N . LYS A 1 149 ? 9.305 -6.367 8.664 1 93.56 149 LYS A N 1
ATOM 1178 C CA . LYS A 1 149 ? 9.414 -7.297 9.781 1 93.56 149 LYS A CA 1
ATOM 1179 C C . LYS A 1 149 ? 8.445 -8.461 9.625 1 93.56 149 LYS A C 1
ATOM 1181 O O . LYS A 1 149 ? 8.664 -9.539 10.172 1 93.56 149 LYS A O 1
ATOM 1186 N N . GLN A 1 150 ? 7.41 -8.211 8.867 1 93.38 150 GLN A N 1
ATOM 1187 C CA . GLN A 1 150 ? 6.418 -9.258 8.641 1 93.38 150 GLN A CA 1
ATOM 1188 C C . GLN A 1 150 ? 6.926 -10.281 7.633 1 93.38 150 GLN A C 1
ATOM 1190 O O . GLN A 1 150 ? 6.371 -11.383 7.527 1 93.38 150 GLN A O 1
ATOM 1195 N N . TYR A 1 151 ? 8 -9.992 6.949 1 95.62 151 TYR A N 1
ATOM 1196 C CA . TYR A 1 151 ? 8.391 -10.805 5.801 1 95.62 151 TYR A CA 1
ATOM 1197 C C . TYR A 1 151 ? 9.797 -11.359 5.98 1 95.62 151 TYR A C 1
ATOM 1199 O O . TYR A 1 151 ? 10.203 -12.289 5.273 1 95.62 151 TYR A O 1
ATOM 1207 N N . PHE A 1 152 ? 10.508 -10.734 6.883 1 95.25 152 PHE A N 1
ATOM 1208 C CA . PHE A 1 152 ? 11.898 -11.117 7.082 1 95.25 152 PHE A CA 1
ATOM 1209 C C . PHE A 1 152 ? 12.188 -11.352 8.562 1 95.25 152 PHE A C 1
ATOM 1211 O O . PHE A 1 152 ? 11.602 -10.703 9.43 1 95.25 152 PHE A O 1
ATOM 1218 N N . SER A 1 153 ? 13.156 -12.25 8.742 1 87.69 153 SER A N 1
ATOM 1219 C CA . SER A 1 153 ? 13.648 -12.453 10.094 1 87.69 153 SER A CA 1
ATOM 1220 C C . SER A 1 153 ? 14.602 -11.336 10.508 1 87.69 153 SER A C 1
ATOM 1222 O O . SER A 1 153 ? 15.359 -10.82 9.68 1 87.69 153 SER A O 1
ATOM 1224 N N . SER A 1 154 ? 14.539 -10.984 11.758 1 79.31 154 SER A N 1
ATOM 1225 C CA . SER A 1 154 ? 15.336 -9.891 12.297 1 79.31 154 SER A CA 1
ATOM 1226 C C . SER A 1 154 ? 16.812 -10.258 12.352 1 79.31 154 SER A C 1
ATOM 1228 O O . SER A 1 154 ? 17.672 -9.383 12.508 1 79.31 154 SER A O 1
ATOM 1230 N N . ASN A 1 155 ? 17.172 -11.367 12 1 85.69 155 ASN A N 1
ATOM 1231 C CA . ASN A 1 155 ? 18.531 -11.82 12.227 1 85.69 155 ASN A CA 1
ATOM 1232 C C . ASN A 1 155 ? 19.422 -11.555 11.016 1 85.69 155 ASN A C 1
ATOM 1234 O O . ASN A 1 155 ? 20.625 -11.805 11.062 1 85.69 155 ASN A O 1
ATOM 1238 N N . ASP A 1 156 ? 18.859 -11.031 10 1 88.75 156 ASP A N 1
ATOM 1239 C CA . ASP A 1 156 ? 19.641 -10.711 8.82 1 88.75 156 ASP A CA 1
ATOM 1240 C C . ASP A 1 156 ? 20.094 -9.25 8.844 1 88.75 156 ASP A C 1
ATOM 1242 O O . ASP A 1 156 ? 19.375 -8.367 8.352 1 88.75 156 ASP A O 1
ATOM 1246 N N . ALA A 1 157 ? 21.312 -9.039 9.281 1 89.94 157 ALA A N 1
ATOM 1247 C CA . ALA A 1 157 ? 21.844 -7.688 9.5 1 89.94 157 ALA A CA 1
ATOM 1248 C C . ALA A 1 157 ? 21.984 -6.938 8.18 1 89.94 157 ALA A C 1
ATOM 1250 O O . ALA A 1 157 ? 21.719 -5.734 8.117 1 89.94 157 ALA A O 1
ATOM 1251 N N . GLN A 1 158 ? 22.469 -7.613 7.203 1 92.44 158 GLN A N 1
ATOM 1252 C CA . GLN A 1 158 ? 22.656 -6.977 5.902 1 92.44 158 GLN A CA 1
ATOM 1253 C C . GLN A 1 158 ? 21.312 -6.531 5.32 1 92.44 158 GLN A C 1
ATOM 1255 O O . GLN A 1 158 ? 21.203 -5.43 4.773 1 92.44 158 GLN A O 1
ATOM 1260 N N . LEU A 1 159 ? 20.328 -7.359 5.398 1 94.62 159 LEU A N 1
ATOM 1261 C CA . LEU A 1 159 ? 19 -7.012 4.934 1 94.62 159 LEU A CA 1
ATOM 1262 C C . LEU A 1 159 ? 18.438 -5.824 5.707 1 94.62 159 LEU A C 1
ATOM 1264 O O . LEU A 1 159 ? 17.906 -4.887 5.117 1 94.62 159 LEU A O 1
ATOM 1268 N N . HIS A 1 160 ? 18.672 -5.895 6.953 1 94.12 160 HIS A N 1
ATOM 1269 C CA . HIS A 1 160 ? 18.188 -4.801 7.789 1 94.12 160 HIS A CA 1
ATOM 1270 C C . HIS A 1 160 ? 18.844 -3.48 7.41 1 94.12 160 HIS A C 1
ATOM 1272 O O . HIS A 1 160 ? 18.188 -2.443 7.344 1 94.12 160 HIS A O 1
ATOM 1278 N N . ALA A 1 161 ? 20.078 -3.502 7.148 1 94.94 161 ALA A N 1
ATOM 1279 C CA . ALA A 1 161 ? 20.812 -2.303 6.746 1 94.94 161 ALA A CA 1
ATOM 1280 C C . ALA A 1 161 ? 20.297 -1.763 5.418 1 94.94 161 ALA A C 1
ATOM 1282 O O . ALA A 1 161 ? 20.156 -0.55 5.246 1 94.94 161 ALA A O 1
ATOM 1283 N N . SER A 1 162 ? 20.016 -2.666 4.496 1 95.62 162 SER A N 1
ATOM 1284 C CA . SER A 1 162 ? 19.5 -2.271 3.191 1 95.62 162 SER A CA 1
ATOM 1285 C C . SER A 1 162 ? 18.125 -1.619 3.326 1 95.62 162 SER A C 1
ATOM 1287 O O . SER A 1 162 ? 17.859 -0.592 2.699 1 95.62 162 SER A O 1
ATOM 1289 N N . LEU A 1 163 ? 17.312 -2.186 4.117 1 97.5 163 LEU A N 1
ATOM 1290 C CA . LEU A 1 163 ? 15.977 -1.646 4.363 1 97.5 163 LEU A CA 1
ATOM 1291 C C . LEU A 1 163 ? 16.062 -0.252 4.977 1 97.5 163 LEU A C 1
ATOM 1293 O O . LEU A 1 163 ? 15.359 0.664 4.547 1 97.5 163 LEU A O 1
ATOM 1297 N N . LYS A 1 164 ? 16.906 -0.115 5.934 1 96.88 164 LYS A N 1
ATOM 1298 C CA . LYS A 1 164 ? 17.094 1.174 6.594 1 96.88 164 LYS A CA 1
ATOM 1299 C C . LYS A 1 164 ? 17.625 2.219 5.617 1 96.88 164 LYS A C 1
ATOM 1301 O O . LYS A 1 164 ? 17.219 3.379 5.652 1 96.88 164 LYS A O 1
ATOM 1306 N N . GLN A 1 165 ? 18.516 1.815 4.82 1 97.69 165 GLN A N 1
ATOM 1307 C CA . GLN A 1 165 ? 19.094 2.734 3.84 1 97.69 165 GLN A CA 1
ATOM 1308 C C . GLN A 1 165 ? 18.016 3.242 2.875 1 97.69 165 GLN A C 1
ATOM 1310 O O . GLN A 1 165 ? 17.953 4.441 2.588 1 97.69 165 GLN A O 1
ATOM 1315 N N . ILE A 1 166 ? 17.203 2.332 2.338 1 98.31 166 ILE A N 1
ATOM 1316 C CA . ILE A 1 166 ? 16.109 2.723 1.442 1 98.31 166 ILE A CA 1
ATOM 1317 C C . ILE A 1 166 ? 15.18 3.697 2.154 1 98.31 166 ILE A C 1
ATOM 1319 O O . ILE A 1 166 ? 14.859 4.762 1.623 1 98.31 166 ILE A O 1
ATOM 1323 N N . GLU A 1 167 ? 14.82 3.346 3.357 1 98.31 167 GLU A N 1
ATOM 1324 C CA . GLU A 1 167 ? 13.891 4.152 4.145 1 98.31 167 GLU A CA 1
ATOM 1325 C C . GLU A 1 167 ? 14.469 5.539 4.426 1 98.31 167 GLU A C 1
ATOM 1327 O O . GLU A 1 167 ? 13.805 6.551 4.203 1 98.31 167 GLU A O 1
ATOM 1332 N N . ASN A 1 168 ? 15.695 5.625 4.863 1 98.38 168 ASN A N 1
ATOM 1333 C CA . ASN A 1 168 ? 16.312 6.895 5.219 1 98.38 168 ASN A CA 1
ATOM 1334 C C . ASN A 1 168 ? 16.547 7.773 3.994 1 98.38 168 ASN A C 1
ATOM 1336 O O . ASN A 1 168 ? 16.391 8.992 4.062 1 98.38 168 ASN A O 1
ATOM 1340 N N . THR A 1 169 ? 16.922 7.16 2.947 1 98.44 169 THR A N 1
ATOM 1341 C CA . THR A 1 169 ? 17.109 7.91 1.711 1 98.44 169 THR A CA 1
ATOM 1342 C C . THR A 1 169 ? 15.805 8.57 1.275 1 98.44 169 THR A C 1
ATOM 1344 O O . THR A 1 169 ? 15.789 9.75 0.914 1 98.44 169 THR A O 1
ATOM 1347 N N . MET A 1 170 ? 14.68 7.867 1.36 1 98.81 170 MET A N 1
ATOM 1348 C CA . MET A 1 170 ? 13.391 8.414 0.956 1 98.81 170 MET A CA 1
ATOM 1349 C C . MET A 1 170 ? 12.953 9.523 1.909 1 98.81 170 MET A C 1
ATOM 1351 O O . MET A 1 170 ? 12.422 10.547 1.475 1 98.81 170 MET A O 1
ATOM 1355 N N . ILE A 1 171 ? 13.164 9.305 3.188 1 98.69 171 ILE A N 1
ATOM 1356 C CA . ILE A 1 171 ? 12.805 10.312 4.18 1 98.69 171 ILE A CA 1
ATOM 1357 C C . ILE A 1 171 ? 13.57 11.602 3.91 1 98.69 171 ILE A C 1
ATOM 1359 O O . ILE A 1 171 ? 12.984 12.688 3.863 1 98.69 171 ILE A O 1
ATOM 1363 N N . ARG A 1 172 ? 14.867 11.461 3.676 1 98.62 172 ARG A N 1
ATOM 1364 C CA . ARG A 1 172 ? 15.695 12.625 3.406 1 98.62 172 ARG A CA 1
ATOM 1365 C C . ARG A 1 172 ? 15.258 13.32 2.121 1 98.62 172 ARG A C 1
ATOM 1367 O O . ARG A 1 172 ? 15.18 14.555 2.07 1 98.62 172 ARG A O 1
ATOM 1374 N N . LEU A 1 173 ? 15.008 12.562 1.107 1 98.75 173 LEU A N 1
ATOM 1375 C CA . LEU A 1 173 ? 14.578 13.109 -0.177 1 98.75 173 LEU A CA 1
ATOM 1376 C C . LEU A 1 173 ? 13.289 13.906 -0.027 1 98.75 173 LEU A C 1
ATOM 1378 O O . LEU A 1 173 ? 13.18 15.016 -0.55 1 98.75 173 LEU A O 1
ATOM 1382 N N . ILE A 1 174 ? 12.281 13.344 0.667 1 98.88 174 ILE A N 1
ATOM 1383 C CA . ILE A 1 174 ? 11 14 0.883 1 98.88 174 ILE A CA 1
ATOM 1384 C C . ILE A 1 174 ? 11.203 15.312 1.638 1 98.88 174 ILE A C 1
ATOM 1386 O O . ILE A 1 174 ? 10.703 16.359 1.227 1 98.88 174 ILE A O 1
ATOM 1390 N N . GLU A 1 175 ? 11.969 15.258 2.703 1 98.81 175 GLU A N 1
ATOM 1391 C CA . GLU A 1 175 ? 12.203 16.453 3.521 1 98.81 175 GLU A CA 1
ATOM 1392 C C . GLU A 1 175 ? 12.875 17.547 2.713 1 98.81 175 GLU A C 1
ATOM 1394 O O . GLU A 1 175 ? 12.445 18.703 2.742 1 98.81 175 GLU A O 1
ATOM 1399 N N . GLN A 1 176 ? 13.891 17.172 1.947 1 98.44 176 GLN A N 1
ATOM 1400 C CA . GLN A 1 176 ? 14.625 18.156 1.15 1 98.44 176 GLN A CA 1
ATOM 1401 C C . GLN A 1 176 ? 13.734 18.766 0.069 1 98.44 176 GLN A C 1
ATOM 1403 O O . GLN A 1 176 ? 13.93 19.906 -0.327 1 98.44 176 GLN A O 1
ATOM 1408 N N . THR A 1 177 ? 12.805 18 -0.39 1 98.81 177 THR A N 1
ATOM 1409 C CA . THR A 1 177 ? 11.953 18.406 -1.499 1 98.81 177 THR A CA 1
ATOM 1410 C C . THR A 1 177 ? 10.859 19.359 -1.016 1 98.81 177 THR A C 1
ATOM 1412 O O . THR A 1 177 ? 10.531 20.328 -1.698 1 98.81 177 THR A O 1
ATOM 1415 N N . VAL A 1 178 ? 10.312 19.094 0.223 1 98.75 178 VAL A N 1
ATOM 1416 C CA . VAL A 1 178 ? 9.055 19.781 0.506 1 98.75 178 VAL A CA 1
ATOM 1417 C C . VAL A 1 178 ? 9.234 20.703 1.706 1 98.75 178 VAL A C 1
ATOM 1419 O O . VAL A 1 178 ? 8.32 21.469 2.047 1 98.75 178 VAL A O 1
ATOM 1422 N N . MET A 1 179 ? 10.453 20.547 2.352 1 96.56 179 MET A N 1
ATOM 1423 C CA . MET A 1 179 ? 10.703 21.438 3.48 1 96.56 179 MET A CA 1
ATOM 1424 C C . MET A 1 179 ? 11.641 22.578 3.082 1 96.56 179 MET A C 1
ATOM 1426 O O . MET A 1 179 ? 12.523 22.391 2.24 1 96.56 179 MET A O 1
ATOM 1430 N N . GLU A 1 180 ? 11.328 23.781 3.316 1 83.56 180 GLU A N 1
ATOM 1431 C CA . GLU A 1 180 ? 12.148 24.953 2.994 1 83.56 180 GLU A CA 1
ATOM 1432 C C . GLU A 1 180 ? 13.523 24.844 3.641 1 83.56 180 GLU A C 1
ATOM 1434 O O . GLU A 1 180 ? 13.656 24.328 4.75 1 83.56 180 GLU A O 1
ATOM 1439 N N . LYS A 1 181 ? 14.609 25.188 2.693 1 65.81 181 LYS A N 1
ATOM 1440 C CA . LYS A 1 181 ? 15.969 25.328 3.209 1 65.81 181 LYS A CA 1
ATOM 1441 C C . LYS A 1 181 ? 16.078 26.531 4.137 1 65.81 181 LYS A C 1
ATOM 1443 O O . LYS A 1 181 ? 15.375 27.516 3.971 1 65.81 181 LYS A O 1
ATOM 1448 N N . MET B 1 1 ? 5.242 -91.5 115 1 24.39 1 MET B N 1
ATOM 1449 C CA . MET B 1 1 ? 5.785 -92.188 113.812 1 24.39 1 MET B CA 1
ATOM 1450 C C . MET B 1 1 ? 5.277 -91.5 112.562 1 24.39 1 MET B C 1
ATOM 1452 O O . MET B 1 1 ? 5.887 -91.625 111.5 1 24.39 1 MET B O 1
ATOM 1456 N N . GLN B 1 2 ? 4.027 -91.125 112.375 1 20.75 2 GLN B N 1
ATOM 1457 C CA . GLN B 1 2 ? 3.457 -91.5 111.125 1 20.75 2 GLN B CA 1
ATOM 1458 C C . GLN B 1 2 ? 3.973 -90.625 110 1 20.75 2 GLN B C 1
ATOM 1460 O O . GLN B 1 2 ? 4.492 -89.562 110.25 1 20.75 2 GLN B O 1
ATOM 1465 N N . ASN B 1 3 ? 2.947 -90.25 108.938 1 21.56 3 ASN B N 1
ATOM 1466 C CA . ASN B 1 3 ? 2.688 -90.562 107.562 1 21.56 3 ASN B CA 1
ATOM 1467 C C . ASN B 1 3 ? 3.324 -89.5 106.625 1 21.56 3 ASN B C 1
ATOM 1469 O O . ASN B 1 3 ? 3.6 -88.375 107 1 21.56 3 ASN B O 1
ATOM 1473 N N . GLN B 1 4 ? 3.121 -89.75 105.188 1 25.39 4 GLN B N 1
ATOM 1474 C CA . GLN B 1 4 ? 3.617 -90 103.812 1 25.39 4 GLN B CA 1
ATOM 1475 C C . GLN B 1 4 ? 3.543 -88.688 103 1 25.39 4 GLN B C 1
ATOM 1477 O O . GLN B 1 4 ? 2.771 -87.812 103.312 1 25.39 4 GLN B O 1
ATOM 1482 N N . PRO B 1 5 ? 3.883 -88.812 101.562 1 28.91 5 PRO B N 1
ATOM 1483 C CA . PRO B 1 5 ? 4.602 -88.188 100.438 1 28.91 5 PRO B CA 1
ATOM 1484 C C . PRO B 1 5 ? 3.678 -87.375 99.5 1 28.91 5 PRO B C 1
ATOM 1486 O O . PRO B 1 5 ? 4.129 -86.5 98.812 1 28.91 5 PRO B O 1
ATOM 1489 N N . THR B 1 6 ? 2.291 -87.625 99.25 1 20 6 THR B N 1
ATOM 1490 C CA . THR B 1 6 ? 1.879 -88 97.875 1 20 6 THR B CA 1
ATOM 1491 C C . THR B 1 6 ? 1.839 -86.812 96.938 1 20 6 THR B C 1
ATOM 1493 O O . THR B 1 6 ? 1.993 -86.938 95.75 1 20 6 THR B O 1
ATOM 1496 N N . LYS B 1 7 ? 0.979 -85.688 97.188 1 21.97 7 LYS B N 1
ATOM 1497 C CA . LYS B 1 7 ? 0.023 -85.312 96.125 1 21.97 7 LYS B CA 1
ATOM 1498 C C . LYS B 1 7 ? 0.735 -84.75 94.875 1 21.97 7 LYS B C 1
ATOM 1500 O O . LYS B 1 7 ? 1.488 -83.812 95 1 21.97 7 LYS B O 1
ATOM 1505 N N . ILE B 1 8 ? 0.46 -85.25 93.625 1 20.72 8 ILE B N 1
ATOM 1506 C CA . ILE B 1 8 ? 0.593 -85.5 92.188 1 20.72 8 ILE B CA 1
ATOM 1507 C C . ILE B 1 8 ? 0.522 -84.25 91.375 1 20.72 8 ILE B C 1
ATOM 1509 O O . ILE B 1 8 ? 0.047 -83.188 91.938 1 20.72 8 ILE B O 1
ATOM 1513 N N . THR B 1 9 ? -0.328 -84.25 90.188 1 19.16 9 THR B N 1
ATOM 1514 C CA . THR B 1 9 ? -0.224 -84.375 88.75 1 19.16 9 THR B CA 1
ATOM 1515 C C . THR B 1 9 ? -0.501 -83.062 88.062 1 19.16 9 THR B C 1
ATOM 1517 O O . THR B 1 9 ? -0.885 -82.062 88.75 1 19.16 9 THR B O 1
ATOM 1520 N N . ASN B 1 10 ? -1.623 -82.938 87.188 1 16.72 10 ASN B N 1
ATOM 1521 C CA . ASN B 1 10 ? -1.718 -82.938 85.688 1 16.72 10 ASN B CA 1
ATOM 1522 C C . ASN B 1 10 ? -2.109 -81.562 85.188 1 16.72 10 ASN B C 1
ATOM 1524 O O . ASN B 1 10 ? -2.424 -81.438 84 1 16.72 10 ASN B O 1
ATOM 1528 N N . LYS B 1 11 ? -2.633 -80.625 86 1 20.8 11 LYS B N 1
ATOM 1529 C CA . LYS B 1 11 ? -3.666 -79.938 85.25 1 20.8 11 LYS B CA 1
ATOM 1530 C C . LYS B 1 11 ? -3.139 -79.438 83.875 1 20.8 11 LYS B C 1
ATOM 1532 O O . LYS B 1 11 ? -2.043 -78.875 83.812 1 20.8 11 LYS B O 1
ATOM 1537 N N . ILE B 1 12 ? -4.02 -79.375 82.875 1 20.16 12 ILE B N 1
ATOM 1538 C CA . ILE B 1 12 ? -4.508 -79.438 81.5 1 20.16 12 ILE B CA 1
ATOM 1539 C C . ILE B 1 12 ? -4.023 -78.188 80.75 1 20.16 12 ILE B C 1
ATOM 1541 O O . ILE B 1 12 ? -3.787 -77.125 81.375 1 20.16 12 ILE B O 1
ATOM 1545 N N . PHE B 1 13 ? -4.273 -78.125 79.312 1 20.77 13 PHE B N 1
ATOM 1546 C CA . PHE B 1 13 ? -3.947 -78.062 77.938 1 20.77 13 PHE B CA 1
ATOM 1547 C C . PHE B 1 13 ? -4.207 -76.688 77.375 1 20.77 13 PHE B C 1
ATOM 1549 O O . PHE B 1 13 ? -3.324 -76.062 76.75 1 20.77 13 PHE B O 1
ATOM 1556 N N . LEU B 1 14 ? -5.395 -76.438 76.625 1 19.66 14 LEU B N 1
ATOM 1557 C CA . LEU B 1 14 ? -5.461 -76.312 75.188 1 19.66 14 LEU B CA 1
ATOM 1558 C C . LEU B 1 14 ? -5.508 -74.875 74.75 1 19.66 14 LEU B C 1
ATOM 1560 O O . LEU B 1 14 ? -4.785 -74.438 73.875 1 19.66 14 LEU B O 1
ATOM 1564 N N . SER B 1 15 ? -6.73 -74.125 74.812 1 21.39 15 SER B N 1
ATOM 1565 C CA . SER B 1 15 ? -7.398 -73.812 73.562 1 21.39 15 SER B CA 1
ATOM 1566 C C . SER B 1 15 ? -6.773 -72.562 72.875 1 21.39 15 SER B C 1
ATOM 1568 O O . SER B 1 15 ? -6.09 -71.812 73.562 1 21.39 15 SER B O 1
ATOM 1570 N N . ILE B 1 16 ? -7.684 -71.625 72.125 1 22.81 16 ILE B N 1
ATOM 1571 C CA . ILE B 1 16 ? -8.078 -71.25 70.812 1 22.81 16 ILE B CA 1
ATOM 1572 C C . ILE B 1 16 ? -7.438 -69.938 70.438 1 22.81 16 ILE B C 1
ATOM 1574 O O . ILE B 1 16 ? -7.113 -69.125 71.312 1 22.81 16 ILE B O 1
ATOM 1578 N N . ASN B 1 17 ? -7.719 -69.375 69.188 1 21.06 17 ASN B N 1
ATOM 1579 C CA . ASN B 1 17 ? -7.242 -68.938 67.875 1 21.06 17 ASN B CA 1
ATOM 1580 C C . ASN B 1 17 ? -7.047 -67.438 67.812 1 21.06 17 ASN B C 1
ATOM 1582 O O . ASN B 1 17 ? -5.973 -66.938 67.438 1 21.06 17 ASN B O 1
ATOM 1586 N N . LYS B 1 18 ? -8.125 -66.562 67.125 1 21.72 18 LYS B N 1
ATOM 1587 C CA . LYS B 1 18 ? -8.078 -66 65.812 1 21.72 18 LYS B CA 1
ATOM 1588 C C . LYS B 1 18 ? -7.605 -64.562 65.812 1 21.72 18 LYS B C 1
ATOM 1590 O O . LYS B 1 18 ? -6.641 -64.188 65.125 1 21.72 18 LYS B O 1
ATOM 1595 N N . TYR B 1 19 ? -8.562 -63.469 65.375 1 21.78 19 TYR B N 1
ATOM 1596 C CA . TYR B 1 19 ? -8.617 -62.688 64.125 1 21.78 19 TYR B CA 1
ATOM 1597 C C . TYR B 1 19 ? -8.102 -61.281 64.312 1 21.78 19 TYR B C 1
ATOM 1599 O O . TYR B 1 19 ? -7.617 -60.625 63.406 1 21.78 19 TYR B O 1
ATOM 1607 N N . LYS B 1 20 ? -8.359 -60.594 65.5 1 23.92 20 LYS B N 1
ATOM 1608 C CA . LYS B 1 20 ? -8.93 -59.312 65.125 1 23.92 20 LYS B CA 1
ATOM 1609 C C . LYS B 1 20 ? -7.918 -58.5 64.312 1 23.92 20 LYS B C 1
ATOM 1611 O O . LYS B 1 20 ? -6.738 -58.438 64.625 1 23.92 20 LYS B O 1
ATOM 1616 N N . ILE B 1 21 ? -8.469 -57.5 63.375 1 26.03 21 ILE B N 1
ATOM 1617 C CA . ILE B 1 21 ? -8.414 -56.719 62.125 1 26.03 21 ILE B CA 1
ATOM 1618 C C . ILE B 1 21 ? -7.469 -55.562 62.312 1 26.03 21 ILE B C 1
ATOM 1620 O O . ILE B 1 21 ? -7.469 -54.875 63.344 1 26.03 21 ILE B O 1
ATOM 1624 N N . ILE B 1 22 ? -6.559 -55.375 61.344 1 30.41 22 ILE B N 1
ATOM 1625 C CA . ILE B 1 22 ? -5.453 -54.594 60.812 1 30.41 22 ILE B CA 1
ATOM 1626 C C . ILE B 1 22 ? -5.914 -53.188 60.5 1 30.41 22 ILE B C 1
ATOM 1628 O O . ILE B 1 22 ? -6.645 -52.938 59.562 1 30.41 22 ILE B O 1
ATOM 1632 N N . LYS B 1 23 ? -6.715 -52.531 61.562 1 30.11 23 LYS B N 1
ATOM 1633 C CA . LYS B 1 23 ? -7.191 -51.281 60.969 1 30.11 23 LYS B CA 1
ATOM 1634 C C . LYS B 1 23 ? -6.055 -50.531 60.281 1 30.11 23 LYS B C 1
ATOM 1636 O O . LYS B 1 23 ? -5.02 -50.25 60.906 1 30.11 23 LYS B O 1
ATOM 1641 N N . PRO B 1 24 ? -6.043 -50.562 58.875 1 31.19 24 PRO B N 1
ATOM 1642 C CA . PRO B 1 24 ? -5.098 -49.875 58 1 31.19 24 PRO B CA 1
ATOM 1643 C C . PRO B 1 24 ? -4.98 -48.375 58.281 1 31.19 24 PRO B C 1
ATOM 1645 O O . PRO B 1 24 ? -5.949 -47.75 58.719 1 31.19 24 PRO B O 1
ATOM 1648 N N . MET B 1 25 ? -3.832 -47.969 58.844 1 31.98 25 MET B N 1
ATOM 1649 C CA . MET B 1 25 ? -3.377 -46.562 58.906 1 31.98 25 MET B CA 1
ATOM 1650 C C . MET B 1 25 ? -3.582 -45.875 57.594 1 31.98 25 MET B C 1
ATOM 1652 O O . MET B 1 25 ? -2.936 -46.219 56.594 1 31.98 25 MET B O 1
ATOM 1656 N N . ARG B 1 26 ? -4.883 -45.625 57.125 1 30.95 26 ARG B N 1
ATOM 1657 C CA . ARG B 1 26 ? -5.062 -44.906 55.875 1 30.95 26 ARG B CA 1
ATOM 1658 C C . ARG B 1 26 ? -4.152 -43.688 55.812 1 30.95 26 ARG B C 1
ATOM 1660 O O . ARG B 1 26 ? -4.152 -42.844 56.75 1 30.95 26 ARG B O 1
ATOM 1667 N N . THR B 1 27 ? -2.965 -43.75 55.094 1 35.31 27 THR B N 1
ATOM 1668 C CA . THR B 1 27 ? -2.145 -42.719 54.469 1 35.31 27 THR B CA 1
ATOM 1669 C C . THR B 1 27 ? -3.02 -41.594 53.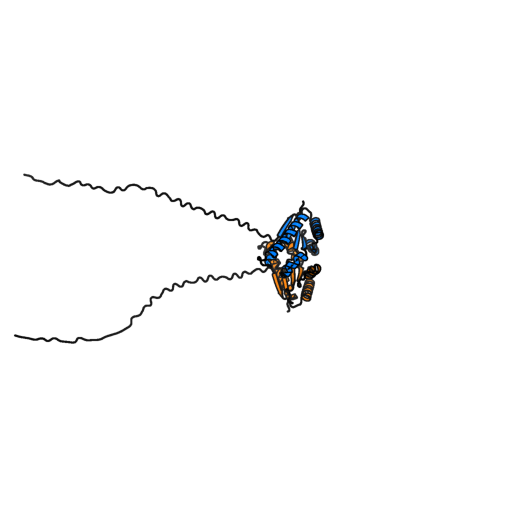906 1 35.31 27 THR B C 1
ATOM 1671 O O . THR B 1 27 ? -3.91 -41.875 53.094 1 35.31 27 THR B O 1
ATOM 1674 N N . PHE B 1 28 ? -3.369 -40.625 54.75 1 35.72 28 PHE B N 1
ATOM 1675 C CA . PHE B 1 28 ? -3.934 -39.375 54.219 1 35.72 28 PHE B CA 1
ATOM 1676 C C . PHE B 1 28 ? -3.162 -38.938 52.969 1 35.72 28 PHE B C 1
ATOM 1678 O O . PHE B 1 28 ? -1.992 -38.531 53.094 1 35.72 28 PHE B O 1
ATOM 1685 N N . LEU B 1 29 ? -3.289 -39.625 51.812 1 36.59 29 LEU B N 1
ATOM 1686 C CA . LEU B 1 29 ? -2.855 -39.094 50.531 1 36.59 29 LEU B CA 1
ATOM 1687 C C . LEU B 1 29 ? -3.361 -37.688 50.344 1 36.59 29 LEU B C 1
ATOM 1689 O O . LEU B 1 29 ? -4.566 -37.469 50.219 1 36.59 29 LEU B O 1
ATOM 1693 N N . LEU B 1 30 ? -2.9 -36.781 51.156 1 38.88 30 LEU B N 1
ATOM 1694 C CA . LEU B 1 30 ? -3.24 -35.406 50.75 1 38.88 30 LEU B CA 1
ATOM 1695 C C . LEU B 1 30 ? -3.098 -35.25 49.25 1 38.88 30 LEU B C 1
ATOM 1697 O O . LEU B 1 30 ? -2.033 -35.5 48.688 1 38.88 30 LEU B O 1
ATOM 1701 N N . LEU B 1 31 ? -4.16 -35.469 48.531 1 38.75 31 LEU B N 1
ATOM 1702 C CA . LEU B 1 31 ? -4.43 -35.156 47.125 1 38.75 31 LEU B CA 1
ATOM 1703 C C . LEU B 1 31 ? -3.99 -33.719 46.812 1 38.75 31 LEU B C 1
ATOM 1705 O O . LEU B 1 31 ? -4.523 -32.781 47.375 1 38.75 31 LEU B O 1
ATOM 1709 N N . PHE B 1 32 ? -2.662 -33.5 46.625 1 44.06 32 PHE B N 1
ATOM 1710 C CA . PHE B 1 32 ? -2.221 -32.344 45.875 1 44.06 32 PHE B CA 1
ATOM 1711 C C . PHE B 1 32 ? -3.117 -32.094 44.656 1 44.06 32 PHE B C 1
ATOM 1713 O O . PHE B 1 32 ? -3.09 -32.875 43.719 1 44.06 32 PHE B O 1
ATOM 1720 N N . MET B 1 33 ? -4.418 -31.719 44.938 1 41.75 33 MET B N 1
ATOM 1721 C CA . MET B 1 33 ? -5.223 -31.203 43.812 1 41.75 33 MET B CA 1
ATOM 1722 C C . MET B 1 33 ? -4.387 -30.312 42.906 1 41.75 33 MET B C 1
ATOM 1724 O O . MET B 1 33 ? -3.873 -29.281 43.344 1 41.75 33 MET B O 1
ATOM 1728 N N . SER B 1 34 ? -3.645 -30.906 42 1 47.22 34 SER B N 1
ATOM 1729 C CA . SER B 1 34 ? -3.066 -30.203 40.875 1 47.22 34 SER B CA 1
ATOM 1730 C C . SER B 1 34 ? -4.074 -29.25 40.25 1 47.22 34 SER B C 1
ATOM 1732 O O . SER B 1 34 ? -5.148 -29.672 39.812 1 47.22 34 SER B O 1
ATOM 1734 N N . LEU B 1 35 ? -4.273 -28.031 40.844 1 48.19 35 LEU B N 1
ATOM 1735 C CA . LEU B 1 35 ? -4.918 -26.938 40.125 1 48.19 35 LEU B CA 1
ATOM 1736 C C . LEU B 1 35 ? -4.504 -26.953 38.656 1 48.19 35 LEU B C 1
ATOM 1738 O O . LEU B 1 35 ? -3.367 -26.609 38.344 1 48.19 35 LEU B O 1
ATOM 1742 N N . LEU B 1 36 ? -4.973 -27.984 37.938 1 49.72 36 LEU B N 1
ATOM 1743 C CA . LEU B 1 36 ? -4.945 -27.797 36.469 1 49.72 36 LEU B CA 1
ATOM 1744 C C . LEU B 1 36 ? -5.5 -26.438 36.094 1 49.72 36 LEU B C 1
ATOM 1746 O O . LEU B 1 36 ? -6.711 -26.203 36.156 1 49.72 36 LEU B O 1
ATOM 1750 N N . LEU B 1 37 ? -4.891 -25.312 36.438 1 53.53 37 LEU B N 1
ATOM 1751 C CA . LEU B 1 37 ? -5.238 -24.062 35.781 1 53.53 37 LEU B CA 1
ATOM 1752 C C . LEU B 1 37 ? -5.496 -24.312 34.281 1 53.53 37 LEU B C 1
ATOM 1754 O O . LEU B 1 37 ? -4.652 -24.891 33.594 1 53.53 37 LEU B O 1
ATOM 1758 N N . PRO B 1 38 ? -6.77 -24.5 33.969 1 54.75 38 PRO B N 1
ATOM 1759 C CA . PRO B 1 38 ? -6.945 -24.531 32.5 1 54.75 38 PRO B CA 1
ATOM 1760 C C . PRO B 1 38 ? -6.113 -23.484 31.781 1 54.75 38 PRO B C 1
ATOM 1762 O O . PRO B 1 38 ? -6.16 -22.297 32.156 1 54.75 38 PRO B O 1
ATOM 1765 N N . THR B 1 39 ? -4.98 -23.844 31.281 1 54.03 39 THR B N 1
ATOM 1766 C CA . THR B 1 39 ? -4.41 -22.984 30.25 1 54.03 39 THR B CA 1
ATOM 1767 C C . THR B 1 39 ? -5.461 -22.625 29.188 1 54.03 39 THR B C 1
ATOM 1769 O O . THR B 1 39 ? -5.91 -23.5 28.438 1 54.03 39 THR B O 1
ATOM 1772 N N . THR B 1 40 ? -6.602 -21.953 29.578 1 50.81 40 THR B N 1
ATOM 1773 C CA . THR B 1 40 ? -7.34 -21.359 28.469 1 50.81 40 THR B CA 1
ATOM 1774 C C . THR B 1 40 ? -6.402 -21.047 27.297 1 50.81 40 THR B C 1
ATOM 1776 O O . THR B 1 40 ? -5.426 -20.312 27.453 1 50.81 40 THR B O 1
ATOM 1779 N N . LEU B 1 41 ? -6.262 -21.984 26.438 1 43.56 41 LEU B N 1
ATOM 1780 C CA . LEU B 1 41 ? -5.863 -21.547 25.094 1 43.56 41 LEU B CA 1
ATOM 1781 C C . LEU B 1 41 ? -6.617 -20.297 24.688 1 43.56 41 LEU B C 1
ATOM 1783 O O . LEU B 1 41 ? -7.812 -20.359 24.375 1 43.56 41 LEU B O 1
ATOM 1787 N N . PHE B 1 42 ? -6.414 -19.156 25.328 1 41.31 42 PHE B N 1
ATOM 1788 C CA . PHE B 1 42 ? -6.719 -18 24.5 1 41.31 42 PHE B CA 1
ATOM 1789 C C . PHE B 1 42 ? -6.414 -18.312 23.031 1 41.31 42 PHE B C 1
ATOM 1791 O O . PHE B 1 42 ? -5.27 -18.594 22.672 1 41.31 42 PHE B O 1
ATOM 1798 N N . SER B 1 43 ? -7.355 -18.938 22.375 1 40.59 43 SER B N 1
ATOM 1799 C CA . SER B 1 43 ? -7.234 -18.734 20.938 1 40.59 43 SER B CA 1
ATOM 1800 C C . SER B 1 43 ? -6.746 -17.328 20.625 1 40.59 43 SER B C 1
ATOM 1802 O O . SER B 1 43 ? -7.422 -16.344 20.938 1 40.59 43 SER B O 1
ATOM 1804 N N . GLN B 1 44 ? -5.594 -16.984 20.797 1 40.22 44 GLN B N 1
ATOM 1805 C CA . GLN B 1 44 ? -5.141 -15.758 20.141 1 40.22 44 GLN B CA 1
ATOM 1806 C C . GLN B 1 44 ? -5.777 -15.594 18.766 1 40.22 44 GLN B C 1
ATOM 1808 O O . GLN B 1 44 ? -5.461 -16.344 17.844 1 40.22 44 GLN B O 1
ATOM 1813 N N . ASP B 1 45 ? -7.039 -15.398 18.656 1 43.62 45 ASP B N 1
ATOM 1814 C CA . ASP B 1 45 ? -7.512 -14.867 17.375 1 43.62 45 ASP B CA 1
ATOM 1815 C C . ASP B 1 45 ? -6.398 -14.102 16.656 1 43.62 45 ASP B C 1
ATOM 1817 O O . ASP B 1 45 ? -6.074 -12.969 17.031 1 43.62 45 ASP B O 1
ATOM 1821 N N . THR B 1 46 ? -5.188 -14.633 16.406 1 49.09 46 THR B N 1
ATOM 1822 C CA . THR B 1 46 ? -4.062 -14.055 15.68 1 49.09 46 THR B CA 1
ATOM 1823 C C . THR B 1 46 ? -4.543 -13.242 14.484 1 49.09 46 THR B C 1
ATOM 1825 O O . THR B 1 46 ? -5.043 -13.812 13.508 1 49.09 46 THR B O 1
ATOM 1828 N N . CYS B 1 47 ? -5.156 -12.172 14.711 1 57.72 47 CYS B N 1
ATOM 1829 C CA . CYS B 1 47 ? -5.551 -11.211 13.688 1 57.72 47 CYS B CA 1
ATOM 1830 C C . CYS B 1 47 ? -4.508 -11.125 12.578 1 57.72 47 CYS B C 1
ATOM 1832 O O . CYS B 1 47 ? -3.461 -10.5 12.75 1 57.72 47 CYS B O 1
ATOM 1834 N N . THR B 1 48 ? -4.582 -12.086 11.594 1 84.06 48 THR B N 1
ATOM 1835 C CA . THR B 1 48 ? -3.686 -12.102 10.445 1 84.06 48 THR B CA 1
ATOM 1836 C C . THR B 1 48 ? -3.854 -10.836 9.609 1 84.06 48 THR B C 1
ATOM 1838 O O . THR B 1 48 ? -4.934 -10.242 9.578 1 84.06 48 THR B O 1
ATOM 1841 N N . THR B 1 49 ? -2.77 -10.32 9.109 1 93.81 49 THR B N 1
ATOM 1842 C CA . THR B 1 49 ? -2.75 -9.062 8.375 1 93.81 49 THR B CA 1
ATOM 1843 C C . THR B 1 49 ? -3.078 -9.289 6.898 1 93.81 49 THR B C 1
ATOM 1845 O O . THR B 1 49 ? -3.297 -8.336 6.152 1 93.81 49 THR B O 1
ATOM 1848 N N . SER B 1 50 ? -3.193 -10.562 6.504 1 96.81 50 SER B N 1
ATOM 1849 C CA . SER B 1 50 ? -3.441 -10.891 5.105 1 96.81 50 SER B CA 1
ATOM 1850 C C . SER B 1 50 ? -4.27 -12.164 4.977 1 96.81 50 SER B C 1
ATOM 1852 O O . SER B 1 50 ? -4.438 -12.906 5.953 1 96.81 50 SER B O 1
ATOM 1854 N N . HIS B 1 51 ? -4.93 -12.273 3.891 1 98.12 51 HIS B N 1
ATOM 1855 C CA . HIS B 1 51 ? -5.594 -13.5 3.465 1 98.12 51 HIS B CA 1
ATOM 1856 C C . HIS B 1 51 ? -4.961 -14.055 2.191 1 98.12 51 HIS B C 1
ATOM 1858 O O . HIS B 1 51 ? -4.809 -13.328 1.204 1 98.12 51 HIS B O 1
ATOM 1864 N N . SER B 1 52 ? -4.586 -15.344 2.24 1 98.25 52 SER B N 1
ATOM 1865 C CA . SER B 1 52 ? -3.918 -15.961 1.098 1 98.25 52 SER B CA 1
ATOM 1866 C C . SER B 1 52 ? -4.645 -17.219 0.646 1 98.25 52 SER B C 1
ATOM 1868 O O . SER B 1 52 ? -5.082 -18.016 1.474 1 98.25 52 SER B O 1
ATOM 1870 N N . VAL B 1 53 ? -4.758 -17.406 -0.662 1 98.69 53 VAL B N 1
ATOM 1871 C CA . VAL B 1 53 ? -5.32 -18.625 -1.23 1 98.69 53 VAL B CA 1
ATOM 1872 C C . VAL B 1 53 ? -4.453 -19.094 -2.395 1 98.69 53 VAL B C 1
ATOM 1874 O O . VAL B 1 53 ? -3.674 -18.328 -2.951 1 98.69 53 VAL B O 1
ATOM 1877 N N . VAL B 1 54 ? -4.582 -20.344 -2.705 1 98.56 54 VAL B N 1
ATOM 1878 C CA . VAL B 1 54 ? -3.959 -20.922 -3.896 1 98.56 54 VAL B CA 1
ATOM 1879 C C . VAL B 1 54 ? -4.934 -20.859 -5.07 1 98.56 54 VAL B C 1
ATOM 1881 O O . VAL B 1 54 ? -6.094 -21.266 -4.945 1 98.56 54 VAL B O 1
ATOM 1884 N N . SER B 1 55 ? -4.461 -20.266 -6.156 1 98.88 55 SER B N 1
ATOM 1885 C CA . SER B 1 55 ? -5.301 -20.188 -7.348 1 98.88 55 SER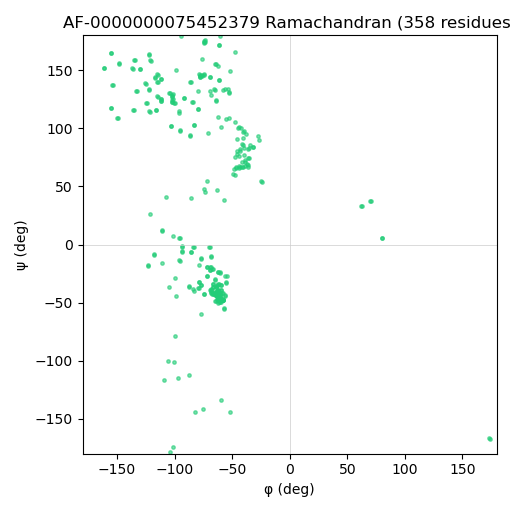 B CA 1
ATOM 1886 C C . SER B 1 55 ? -5.387 -21.531 -8.055 1 98.88 55 SER B C 1
ATOM 1888 O O . SER B 1 55 ? -4.398 -22.266 -8.125 1 98.88 55 SER B O 1
ATOM 1890 N N . SER B 1 56 ? -6.512 -21.859 -8.664 1 98.62 56 SER B N 1
ATOM 1891 C CA . SER B 1 56 ? -6.715 -23.062 -9.469 1 98.62 56 SER B CA 1
ATOM 1892 C C . SER B 1 56 ? -6.207 -22.875 -10.891 1 98.62 56 SER B C 1
ATOM 1894 O O . SER B 1 56 ? -6.254 -23.797 -11.703 1 98.62 56 SER B O 1
ATOM 1896 N N . TYR B 1 57 ? -5.715 -21.688 -11.227 1 98.75 57 TYR B N 1
ATOM 1897 C CA . TYR B 1 57 ? -5.316 -21.312 -12.578 1 98.75 57 TYR B CA 1
ATOM 1898 C C . TYR B 1 57 ? -3.855 -20.891 -12.617 1 98.75 57 TYR B C 1
ATOM 1900 O O . TYR B 1 57 ? -3.244 -20.641 -11.57 1 98.75 57 TYR B O 1
ATOM 1908 N N . ASP B 1 58 ? -3.299 -20.875 -13.812 1 98.5 58 ASP B N 1
ATOM 1909 C CA . ASP B 1 58 ? -1.933 -20.375 -13.914 1 98.5 58 ASP B CA 1
ATOM 1910 C C . ASP B 1 58 ? -1.89 -18.859 -13.758 1 98.5 58 ASP B C 1
ATOM 1912 O O . ASP B 1 58 ? -2.926 -18.219 -13.562 1 98.5 58 ASP B O 1
ATOM 1916 N N . PHE B 1 59 ? -0.738 -18.312 -13.742 1 98.88 59 PHE B N 1
ATOM 1917 C CA . PHE B 1 59 ? -0.502 -16.922 -13.375 1 98.88 59 PHE B CA 1
ATOM 1918 C C . PHE B 1 59 ? -1.306 -15.977 -14.258 1 98.88 59 PHE B C 1
ATOM 1920 O O . PHE B 1 59 ? -2.08 -15.156 -13.758 1 98.88 59 PHE B O 1
ATOM 1927 N N . ASP B 1 60 ? -1.166 -16.047 -15.594 1 98.81 60 ASP B N 1
ATOM 1928 C CA . ASP B 1 60 ? -1.813 -15.141 -16.531 1 98.81 60 ASP B CA 1
ATOM 1929 C C . ASP B 1 60 ? -3.334 -15.273 -16.469 1 98.81 60 ASP B C 1
ATOM 1931 O O . ASP B 1 60 ? -4.047 -14.266 -16.484 1 98.81 60 ASP B O 1
ATOM 1935 N N . GLU B 1 61 ? -3.785 -16.484 -16.344 1 98.88 61 GLU B N 1
ATOM 1936 C CA . GLU B 1 61 ? -5.227 -16.703 -16.25 1 98.88 61 GLU B CA 1
ATOM 1937 C C . GLU B 1 61 ? -5.789 -16.156 -14.945 1 98.88 61 GLU B C 1
ATOM 1939 O O . GLU B 1 61 ? -6.895 -15.609 -14.922 1 98.88 61 GLU B O 1
ATOM 1944 N N . THR B 1 62 ? -5.086 -16.297 -13.828 1 98.94 62 THR B N 1
ATOM 1945 C CA . THR B 1 62 ? -5.504 -15.734 -12.547 1 98.94 62 THR B CA 1
ATOM 1946 C C . THR B 1 62 ? -5.672 -14.227 -12.648 1 98.94 62 THR B C 1
ATOM 1948 O O . THR B 1 62 ? -6.695 -13.68 -12.227 1 98.94 62 THR B O 1
ATOM 1951 N N . LEU B 1 63 ? -4.684 -13.578 -13.227 1 98.94 63 LEU B N 1
ATOM 1952 C CA . LEU B 1 63 ? -4.773 -12.133 -13.391 1 98.94 63 LEU B CA 1
ATOM 1953 C C . LEU B 1 63 ? -5.969 -11.75 -14.258 1 98.94 63 LEU B C 1
ATOM 1955 O O . LEU B 1 63 ? -6.719 -10.836 -13.922 1 98.94 63 LEU B O 1
ATOM 1959 N N . LYS B 1 64 ? -6.102 -12.43 -15.336 1 98.88 64 LYS B N 1
ATOM 1960 C CA . LYS B 1 64 ? -7.191 -12.156 -16.266 1 98.88 64 LYS B CA 1
ATOM 1961 C C . LYS B 1 64 ? -8.547 -12.297 -15.578 1 98.88 64 LYS B C 1
ATOM 1963 O O . LYS B 1 64 ? -9.414 -11.438 -15.719 1 98.88 64 LYS B O 1
ATOM 1968 N N . ARG B 1 65 ? -8.758 -13.352 -14.859 1 98.88 65 ARG B N 1
ATOM 1969 C CA . ARG B 1 65 ? -10.023 -13.617 -14.188 1 98.88 65 ARG B CA 1
ATOM 1970 C C . ARG B 1 65 ? -10.312 -12.562 -13.133 1 98.88 65 ARG B C 1
ATOM 1972 O O . ARG B 1 65 ? -11.453 -12.094 -13.008 1 98.88 65 ARG B O 1
ATOM 1979 N N . LEU B 1 66 ? -9.305 -12.211 -12.367 1 98.94 66 LEU B N 1
ATOM 1980 C CA . LEU B 1 66 ? -9.492 -11.172 -11.352 1 98.94 66 LEU B CA 1
ATOM 1981 C C . LEU B 1 66 ? -9.914 -9.859 -12 1 98.94 66 LEU B C 1
ATOM 1983 O O . LEU B 1 66 ? -10.891 -9.227 -11.57 1 98.94 66 LEU B O 1
ATOM 1987 N N . LYS B 1 67 ? -9.195 -9.469 -13.008 1 98.94 67 LYS B N 1
ATOM 1988 C CA . LYS B 1 67 ? -9.484 -8.195 -13.664 1 98.94 67 LYS B CA 1
ATOM 1989 C C . LYS B 1 67 ? -10.875 -8.203 -14.289 1 98.94 67 LYS B C 1
ATOM 1991 O O . LYS B 1 67 ? -11.602 -7.203 -14.219 1 98.94 67 LYS B O 1
ATOM 1996 N N . LEU B 1 68 ? -11.305 -9.289 -14.891 1 98.81 68 LEU B N 1
ATOM 1997 C CA . LEU B 1 68 ? -12.656 -9.43 -15.438 1 98.81 68 LEU B CA 1
ATOM 1998 C C . LEU B 1 68 ? -13.703 -9.328 -14.328 1 98.81 68 LEU B C 1
ATOM 2000 O O . LEU B 1 68 ? -14.734 -8.672 -14.5 1 98.81 68 LEU B O 1
ATOM 2004 N N . THR B 1 69 ? -13.43 -10.008 -13.273 1 98.81 69 THR B N 1
ATOM 2005 C CA . THR B 1 69 ? -14.344 -9.977 -12.141 1 98.81 69 THR B CA 1
ATOM 2006 C C . THR B 1 69 ? -14.492 -8.555 -11.609 1 98.81 69 THR B C 1
ATOM 2008 O O . THR B 1 69 ? -15.602 -8.125 -11.266 1 98.81 69 THR B O 1
ATOM 2011 N N . PHE B 1 70 ? -13.344 -7.812 -11.484 1 98.88 70 PHE B N 1
ATOM 2012 C CA . PHE B 1 70 ? -13.422 -6.426 -11.047 1 98.88 70 PHE B CA 1
ATOM 2013 C C . PHE B 1 70 ? -14.344 -5.621 -11.953 1 98.88 70 PHE B C 1
ATOM 2015 O O . PHE B 1 70 ? -15.18 -4.852 -11.461 1 98.88 70 PHE B O 1
ATOM 2022 N N . GLU B 1 71 ? -14.227 -5.805 -13.211 1 98.56 71 GLU B N 1
ATOM 2023 C CA . GLU B 1 71 ? -15.07 -5.102 -14.172 1 98.56 71 GLU B CA 1
ATOM 2024 C C . GLU B 1 71 ? -16.531 -5.473 -13.992 1 98.56 71 GLU B C 1
ATOM 2026 O O . GLU B 1 71 ? -17.406 -4.598 -13.953 1 98.56 71 GLU B O 1
ATOM 2031 N N . GLU B 1 72 ? -16.844 -6.711 -13.867 1 98.5 72 GLU B N 1
ATOM 2032 C CA . GLU B 1 72 ? -18.203 -7.215 -13.727 1 98.5 72 GLU B CA 1
ATOM 2033 C C . GLU B 1 72 ? -18.875 -6.668 -12.469 1 98.5 72 GLU B C 1
ATOM 2035 O O . GLU B 1 72 ? -20.078 -6.434 -12.453 1 98.5 72 GLU B O 1
ATOM 2040 N N . LYS B 1 73 ? -18.031 -6.492 -11.43 1 98.44 73 LYS B N 1
ATOM 2041 C CA . LYS B 1 73 ? -18.562 -6.051 -10.141 1 98.44 73 LYS B CA 1
ATOM 2042 C C . LYS B 1 73 ? -18.438 -4.535 -9.992 1 98.44 73 LYS B C 1
ATOM 2044 O O . LYS B 1 73 ? -18.672 -3.996 -8.906 1 98.44 73 LYS B O 1
ATOM 2049 N N . ASN B 1 74 ? -18 -3.863 -11.055 1 97.94 74 ASN B N 1
ATOM 2050 C CA . ASN B 1 74 ? -17.859 -2.412 -11.102 1 97.94 74 ASN B CA 1
ATOM 2051 C C . ASN B 1 74 ? -16.844 -1.91 -10.078 1 97.94 74 ASN B C 1
ATOM 2053 O O . ASN B 1 74 ? -17.078 -0.888 -9.43 1 97.94 74 ASN B O 1
ATOM 2057 N N . LEU B 1 75 ? -15.859 -2.727 -9.867 1 98.75 75 LEU B N 1
ATOM 2058 C CA . LEU B 1 75 ? -14.695 -2.297 -9.094 1 98.75 75 LEU B CA 1
ATOM 2059 C C . LEU B 1 75 ? -13.672 -1.603 -9.984 1 98.75 75 LEU B C 1
ATOM 2061 O O . LEU B 1 75 ? -13.445 -2.025 -11.117 1 98.75 75 LEU B O 1
ATOM 2065 N N . THR B 1 76 ? -13.102 -0.542 -9.445 1 98.75 76 THR B N 1
ATOM 2066 C CA . THR B 1 76 ? -12.078 0.197 -10.172 1 98.75 76 THR B CA 1
ATOM 2067 C C . THR B 1 76 ? -10.711 -0.448 -9.977 1 98.75 76 THR B C 1
ATOM 2069 O O . THR B 1 76 ? -10.289 -0.706 -8.852 1 98.75 76 THR B O 1
ATOM 2072 N N . LEU B 1 77 ? -10.094 -0.814 -11.039 1 98.94 77 LEU B N 1
ATOM 2073 C CA . LEU B 1 77 ? -8.672 -1.11 -11.008 1 98.94 77 LEU B CA 1
ATOM 2074 C C . LEU B 1 77 ? -7.848 0.169 -11.133 1 98.94 77 LEU B C 1
ATOM 2076 O O . LEU B 1 77 ? -7.672 0.698 -12.227 1 98.94 77 LEU B O 1
ATOM 2080 N N . PHE B 1 78 ? -7.312 0.629 -10.023 1 98.94 78 PHE B N 1
ATOM 2081 C CA . PHE B 1 78 ? -6.645 1.925 -9.984 1 98.94 78 PHE B CA 1
ATOM 2082 C C . PHE B 1 78 ? -5.25 1.837 -10.602 1 98.94 78 PHE B C 1
ATOM 2084 O O . PHE B 1 78 ? -4.758 2.811 -11.172 1 98.94 78 PHE B O 1
ATOM 2091 N N . ALA B 1 79 ? -4.594 0.695 -10.398 1 98.94 79 ALA B N 1
ATOM 2092 C CA . ALA B 1 79 ? -3.262 0.446 -10.945 1 98.94 79 ALA B CA 1
ATOM 2093 C C . ALA B 1 79 ? -2.945 -1.047 -10.961 1 98.94 79 ALA B C 1
ATOM 2095 O O . ALA B 1 79 ? -3.537 -1.82 -10.203 1 98.94 79 ALA B O 1
ATOM 2096 N N . GLU B 1 80 ? -2.178 -1.415 -11.82 1 98.94 80 GLU B N 1
ATOM 2097 C CA . GLU B 1 80 ? -1.551 -2.73 -11.906 1 98.94 80 GLU B CA 1
ATOM 2098 C C . GLU B 1 80 ? -0.029 -2.617 -11.906 1 98.94 80 GLU B C 1
ATOM 2100 O O . GLU B 1 80 ? 0.554 -2.029 -12.82 1 98.94 80 GLU B O 1
ATOM 2105 N N . ILE B 1 81 ? 0.591 -3.133 -10.844 1 98.94 81 ILE B N 1
ATOM 2106 C CA . ILE B 1 81 ? 2.041 -3.072 -10.703 1 98.94 81 ILE B CA 1
ATOM 2107 C C . ILE B 1 81 ? 2.646 -4.438 -11.031 1 98.94 81 ILE B C 1
ATOM 2109 O O . ILE B 1 81 ? 2.605 -5.355 -10.211 1 98.94 81 ILE B O 1
ATOM 2113 N N . ASP B 1 82 ? 3.176 -4.523 -12.203 1 98.94 82 ASP B N 1
ATOM 2114 C CA . ASP B 1 82 ? 3.852 -5.746 -12.633 1 98.94 82 ASP B CA 1
ATOM 2115 C C . ASP B 1 82 ? 5.316 -5.742 -12.203 1 98.94 82 ASP B C 1
ATOM 2117 O O . ASP B 1 82 ? 6.188 -5.289 -12.945 1 98.94 82 ASP B O 1
ATOM 2121 N N . HIS B 1 83 ? 5.633 -6.328 -11.062 1 98.94 83 HIS B N 1
ATOM 2122 C CA . HIS B 1 83 ? 6.977 -6.301 -10.5 1 98.94 83 HIS B CA 1
ATOM 2123 C C . HIS B 1 83 ? 7.957 -7.086 -11.367 1 98.94 83 HIS B C 1
ATOM 2125 O O . HIS B 1 83 ? 9.125 -6.719 -11.477 1 98.94 83 HIS B O 1
ATOM 2131 N N . THR B 1 84 ? 7.469 -8.156 -11.914 1 98.94 84 THR B N 1
ATOM 2132 C CA . THR B 1 84 ? 8.312 -8.984 -12.773 1 98.94 84 THR B CA 1
ATOM 2133 C C . THR B 1 84 ? 8.781 -8.195 -13.992 1 98.94 84 THR B C 1
ATOM 2135 O O . THR B 1 84 ? 9.969 -8.195 -14.312 1 98.94 84 THR B O 1
ATOM 2138 N N . ALA B 1 85 ? 7.848 -7.562 -14.656 1 98.94 85 ALA B N 1
ATOM 2139 C CA . ALA B 1 85 ? 8.203 -6.75 -15.812 1 98.94 85 ALA B CA 1
ATOM 2140 C C . ALA B 1 85 ? 9.172 -5.641 -15.422 1 98.94 85 ALA B C 1
ATOM 2142 O O . ALA B 1 85 ? 10.102 -5.328 -16.172 1 98.94 85 ALA B O 1
ATOM 2143 N N . HIS B 1 86 ? 8.992 -5.016 -14.266 1 98.88 86 HIS B N 1
ATOM 2144 C CA . HIS B 1 86 ? 9.883 -3.951 -13.812 1 98.88 86 HIS B CA 1
ATOM 2145 C C . HIS B 1 86 ? 11.281 -4.484 -13.523 1 98.88 86 HIS B C 1
ATOM 2147 O O . HIS B 1 86 ? 12.273 -3.822 -13.828 1 98.88 86 HIS B O 1
ATOM 2153 N N . ALA B 1 87 ? 11.344 -5.637 -12.891 1 98.88 87 ALA B N 1
ATOM 2154 C CA . ALA B 1 87 ? 12.641 -6.277 -12.656 1 98.88 87 ALA B CA 1
ATOM 2155 C C . ALA B 1 87 ? 13.367 -6.543 -13.977 1 98.88 87 ALA B C 1
ATOM 2157 O O . ALA B 1 87 ? 14.562 -6.293 -14.094 1 98.88 87 ALA B O 1
ATOM 2158 N N . GLU B 1 88 ? 12.594 -6.992 -14.945 1 98.81 88 GLU B N 1
ATOM 2159 C CA . GLU B 1 88 ? 13.164 -7.289 -16.266 1 98.81 88 GLU B CA 1
ATOM 2160 C C . GLU B 1 88 ? 13.75 -6.035 -16.891 1 98.81 88 GLU B C 1
ATOM 2162 O O . GLU B 1 88 ? 14.805 -6.098 -17.547 1 98.81 88 GLU B O 1
ATOM 2167 N N . LYS B 1 89 ? 13.117 -4.93 -16.75 1 98.56 89 LYS B N 1
ATOM 2168 C CA . LYS B 1 89 ? 13.562 -3.668 -17.344 1 98.56 89 LYS B CA 1
ATOM 2169 C C . LYS B 1 89 ? 14.938 -3.268 -16.828 1 98.56 89 LYS B C 1
ATOM 2171 O O . LYS B 1 89 ? 15.641 -2.482 -17.453 1 98.56 89 LYS B O 1
ATOM 2176 N N . VAL B 1 90 ? 15.289 -3.76 -15.656 1 98.5 90 VAL B N 1
ATOM 2177 C CA . VAL B 1 90 ? 16.609 -3.443 -15.102 1 98.5 90 VAL B CA 1
ATOM 2178 C C . VAL B 1 90 ? 17.484 -4.691 -15.109 1 98.5 90 VAL B C 1
ATOM 2180 O O . VAL B 1 90 ? 18.438 -4.793 -14.336 1 98.5 90 VAL B O 1
ATOM 2183 N N . SER B 1 91 ? 17.062 -5.703 -15.773 1 98.69 91 SER B N 1
ATOM 2184 C CA . SER B 1 91 ? 17.828 -6.91 -16.062 1 98.69 91 SER B CA 1
ATOM 2185 C C . SER B 1 91 ? 18.047 -7.746 -14.805 1 98.69 91 SER B C 1
ATOM 2187 O O . SER B 1 91 ? 19.109 -8.32 -14.602 1 98.69 91 SER B O 1
ATOM 2189 N N . LEU B 1 92 ? 17.094 -7.793 -13.969 1 98.81 92 LEU B N 1
ATOM 2190 C CA . LEU B 1 92 ? 17.094 -8.68 -12.805 1 98.81 92 LEU B CA 1
ATOM 2191 C C . LEU B 1 92 ? 15.984 -9.719 -12.914 1 98.81 92 LEU B C 1
ATOM 2193 O O . LEU B 1 92 ? 14.875 -9.406 -13.359 1 98.81 92 LEU B O 1
ATOM 2197 N N . PRO B 1 93 ? 16.344 -10.914 -12.516 1 98.62 93 PRO B N 1
ATOM 2198 C CA . PRO B 1 93 ? 15.305 -11.945 -12.531 1 98.62 93 PRO B CA 1
ATOM 2199 C C . PRO B 1 93 ? 14.352 -11.828 -11.352 1 98.62 93 PRO B C 1
ATOM 2201 O O . PRO B 1 93 ? 14.766 -11.461 -10.25 1 98.62 93 PRO B O 1
ATOM 2204 N N . LEU B 1 94 ? 13.188 -12.148 -11.609 1 98.81 94 LEU B N 1
ATOM 2205 C CA . LEU B 1 94 ? 12.164 -12.234 -10.57 1 98.81 94 LEU B CA 1
ATOM 2206 C C . LEU B 1 94 ? 11.062 -13.203 -10.969 1 98.81 94 LEU B C 1
ATOM 2208 O O . LEU B 1 94 ? 10.625 -13.211 -12.125 1 98.81 94 LEU B O 1
ATOM 2212 N N . THR B 1 95 ? 10.656 -13.984 -10.016 1 98.75 95 THR B N 1
ATOM 2213 C CA . THR B 1 95 ? 9.484 -14.82 -10.25 1 98.75 95 THR B CA 1
ATOM 2214 C C . THR B 1 95 ? 8.258 -13.961 -10.523 1 98.75 95 THR B C 1
ATOM 2216 O O . THR B 1 95 ? 8.305 -12.734 -10.391 1 98.75 95 THR B O 1
ATOM 2219 N N . SER B 1 96 ? 7.113 -14.586 -10.93 1 98.94 96 SER B N 1
ATOM 2220 C CA . SER B 1 96 ? 5.887 -13.852 -11.234 1 98.94 96 SER B CA 1
ATOM 2221 C C . SER B 1 96 ? 5.336 -13.156 -10 1 98.94 96 SER B C 1
ATOM 2223 O O . SER B 1 96 ? 5.137 -13.789 -8.961 1 98.94 96 SER B O 1
ATOM 2225 N N . ALA B 1 97 ? 5.16 -11.891 -10.094 1 98.94 97 ALA B N 1
ATOM 2226 C CA . ALA B 1 97 ? 4.582 -11.102 -9.016 1 98.94 97 ALA B CA 1
ATOM 2227 C C . ALA B 1 97 ? 3.932 -9.828 -9.555 1 98.94 97 ALA B C 1
ATOM 2229 O O . ALA B 1 97 ? 4.598 -9 -10.18 1 98.94 97 ALA B O 1
ATOM 2230 N N . THR B 1 98 ? 2.658 -9.695 -9.383 1 99 98 THR B N 1
ATOM 2231 C CA . THR B 1 98 ? 1.894 -8.523 -9.789 1 99 98 THR B CA 1
ATOM 2232 C C . THR B 1 98 ? 0.967 -8.07 -8.664 1 99 98 THR B C 1
ATOM 2234 O O . THR B 1 98 ? 0.311 -8.891 -8.023 1 99 98 THR B O 1
ATOM 2237 N N . VAL B 1 99 ? 0.99 -6.793 -8.383 1 99 99 VAL B N 1
ATOM 2238 C CA . VAL B 1 99 ? 0.061 -6.215 -7.422 1 99 99 VAL B CA 1
ATOM 2239 C C . VAL B 1 99 ? -1.067 -5.492 -8.156 1 99 99 VAL B C 1
ATOM 2241 O O . VAL B 1 99 ? -0.816 -4.699 -9.062 1 99 99 VAL B O 1
ATOM 2244 N N . LEU B 1 100 ? -2.254 -5.832 -7.812 1 99 100 LEU B N 1
ATOM 2245 C CA . LEU B 1 100 ? -3.447 -5.129 -8.273 1 99 100 LEU B CA 1
ATOM 2246 C C . LEU B 1 100 ? -3.99 -4.211 -7.184 1 99 100 LEU B C 1
ATOM 2248 O O . LEU B 1 100 ? -4.195 -4.641 -6.047 1 99 100 LEU B O 1
ATOM 2252 N N . LEU B 1 101 ? -4.109 -2.9 -7.492 1 99 101 LEU B N 1
ATOM 2253 C CA . LEU B 1 101 ? -4.762 -1.922 -6.629 1 99 101 LEU B CA 1
ATOM 2254 C C . LEU B 1 101 ? -6.211 -1.703 -7.051 1 99 101 LEU B C 1
ATOM 2256 O O . LEU B 1 101 ? -6.473 -1.153 -8.125 1 99 101 LEU B O 1
ATOM 2260 N N . VAL B 1 102 ? -7.117 -2.092 -6.168 1 98.94 102 VAL B N 1
ATOM 2261 C CA . VAL B 1 102 ? -8.508 -2.189 -6.586 1 98.94 102 VAL B CA 1
ATOM 2262 C C . VAL B 1 102 ? -9.414 -1.615 -5.5 1 98.94 102 VAL B C 1
ATOM 2264 O O . VAL B 1 102 ? -9.062 -1.629 -4.316 1 98.94 102 VAL B O 1
ATOM 2267 N N . GLY B 1 103 ? -10.562 -1.111 -5.91 1 98.62 103 GLY B N 1
ATOM 2268 C CA . GLY B 1 103 ? -11.547 -0.664 -4.941 1 98.62 103 GLY B CA 1
ATOM 2269 C C . GLY B 1 103 ? -12.734 0.036 -5.582 1 98.62 103 GLY B C 1
ATOM 2270 O O . GLY B 1 103 ? -12.992 -0.128 -6.777 1 98.62 103 GLY B O 1
ATOM 2271 N N . ASN B 1 104 ? -13.406 0.628 -4.73 1 98.56 104 ASN B N 1
ATOM 2272 C CA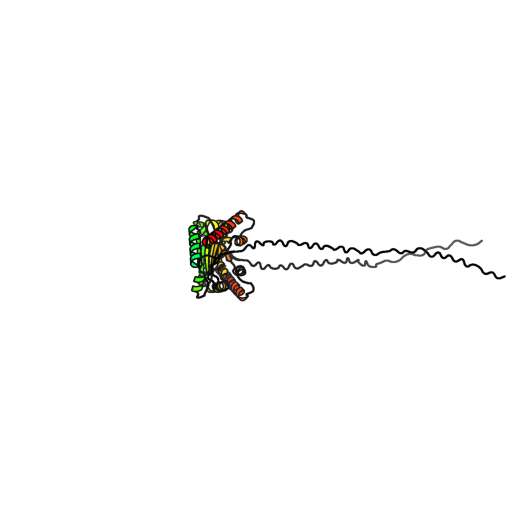 . ASN B 1 104 ? -14.586 1.406 -5.105 1 98.56 104 ASN B CA 1
ATOM 2273 C C . ASN B 1 104 ? -14.617 2.75 -4.379 1 98.56 104 ASN B C 1
ATOM 2275 O O . ASN B 1 104 ? -14.805 2.799 -3.164 1 98.56 104 ASN B O 1
ATOM 2279 N N . PRO B 1 105 ? -14.523 3.846 -5.152 1 98.69 105 PRO B N 1
ATOM 2280 C CA . PRO B 1 105 ? -14.523 5.156 -4.5 1 98.69 105 PRO B CA 1
ATOM 2281 C C . PRO B 1 105 ? -15.742 5.375 -3.607 1 98.69 105 PRO B C 1
ATOM 2283 O O . PRO B 1 105 ? -15.633 6.004 -2.553 1 98.69 105 PRO B O 1
ATOM 2286 N N . LYS B 1 106 ? -16.844 4.832 -3.963 1 98.38 106 LYS B N 1
ATOM 2287 C CA . LYS B 1 106 ? -18.062 4.992 -3.17 1 98.38 106 LYS B CA 1
ATOM 2288 C C . LYS B 1 106 ? -17.906 4.363 -1.789 1 98.38 106 LYS B C 1
ATOM 2290 O O . LYS B 1 106 ? -18.453 4.867 -0.805 1 98.38 106 LYS B O 1
ATOM 2295 N N . ALA B 1 107 ? -17.219 3.289 -1.741 1 97.94 107 ALA B N 1
ATOM 2296 C CA . ALA B 1 107 ? -17.016 2.594 -0.473 1 97.94 107 ALA B CA 1
ATOM 2297 C C . ALA B 1 107 ? -15.844 3.189 0.297 1 97.94 107 ALA B C 1
ATOM 2299 O O . ALA B 1 107 ? -15.859 3.23 1.529 1 97.94 107 ALA B O 1
ATOM 2300 N N . GLY B 1 108 ? -14.773 3.57 -0.386 1 98.31 108 GLY B N 1
ATOM 2301 C CA . GLY B 1 108 ? -13.555 4.031 0.254 1 98.31 108 GLY B CA 1
ATOM 2302 C C . GLY B 1 108 ? -13.641 5.469 0.733 1 98.31 108 GLY B C 1
ATOM 2303 O O . GLY B 1 108 ? -13.062 5.82 1.764 1 98.31 108 GLY B O 1
ATOM 2304 N N . THR B 1 109 ? -14.383 6.348 0.061 1 98.75 109 THR B N 1
ATOM 2305 C CA . THR B 1 109 ? -14.383 7.781 0.326 1 98.75 109 THR B CA 1
ATOM 2306 C C . THR B 1 109 ? -14.922 8.07 1.723 1 98.75 109 THR B C 1
ATOM 2308 O O . THR B 1 109 ? -14.336 8.859 2.469 1 98.75 109 THR B O 1
ATOM 2311 N N . PRO B 1 110 ? -16 7.402 2.174 1 98.19 110 PRO B N 1
ATOM 2312 C CA . PRO B 1 110 ? -16.484 7.688 3.525 1 98.19 110 PRO B CA 1
ATOM 2313 C C . PRO B 1 110 ? -15.438 7.41 4.602 1 98.19 110 PRO B C 1
ATOM 2315 O O . PRO B 1 110 ? -15.398 8.109 5.617 1 98.19 110 PRO B O 1
ATOM 2318 N N . LEU B 1 111 ? -14.609 6.406 4.434 1 98.19 111 LEU B N 1
ATOM 2319 C CA . LEU B 1 111 ? -13.531 6.148 5.383 1 98.19 111 LEU B CA 1
ATOM 2320 C C . LEU B 1 111 ? -12.562 7.328 5.445 1 98.19 111 LEU B C 1
ATOM 2322 O O . LEU B 1 111 ? -12.188 7.766 6.535 1 98.19 111 LEU B O 1
ATOM 2326 N N . MET B 1 112 ? -12.172 7.891 4.281 1 98.62 112 MET B N 1
ATOM 2327 C CA . MET B 1 112 ? -11.211 8.984 4.195 1 98.62 112 MET B CA 1
ATOM 2328 C C . MET B 1 112 ? -11.828 10.289 4.691 1 98.62 112 MET B C 1
ATOM 2330 O O . MET B 1 112 ? -11.125 11.164 5.188 1 98.62 112 MET B O 1
ATOM 2334 N N . GLN B 1 113 ? -13.164 10.391 4.566 1 98.25 113 GLN B N 1
ATOM 2335 C CA . GLN B 1 113 ? -13.859 11.547 5.117 1 98.25 113 GLN B CA 1
ATOM 2336 C C . GLN B 1 113 ? -13.781 11.562 6.641 1 98.25 113 GLN B C 1
ATOM 2338 O O . GLN B 1 113 ? -13.734 12.633 7.258 1 98.25 113 GLN B O 1
ATOM 2343 N N . GLN B 1 114 ? -13.797 10.352 7.184 1 96.69 114 GLN B N 1
ATOM 2344 C CA . GLN B 1 114 ? -13.695 10.258 8.641 1 96.69 114 GLN B CA 1
ATOM 2345 C C . GLN B 1 114 ? -12.273 10.539 9.109 1 96.69 114 GLN B C 1
ATOM 2347 O O . GLN B 1 114 ? -12.07 11.211 10.125 1 96.69 114 GLN B O 1
ATOM 2352 N N . ASN B 1 115 ? -11.344 10.039 8.461 1 97.62 115 ASN B N 1
ATOM 2353 C CA . ASN B 1 115 ? -9.922 10.289 8.672 1 97.62 115 ASN B CA 1
ATOM 2354 C C . ASN B 1 115 ? -9.125 10.172 7.379 1 97.62 115 ASN B C 1
ATOM 2356 O O . ASN B 1 115 ? -8.891 9.062 6.891 1 97.62 115 ASN B O 1
ATOM 2360 N N . VAL B 1 116 ? -8.656 11.328 6.867 1 98.62 116 VAL B N 1
ATOM 2361 C CA . VAL B 1 116 ? -8.07 11.359 5.531 1 98.62 116 VAL B CA 1
ATOM 2362 C C . VAL B 1 116 ? -6.746 10.594 5.527 1 98.62 116 VAL B C 1
ATOM 2364 O O . VAL B 1 116 ? -6.277 10.156 4.477 1 98.62 116 VAL B O 1
ATOM 2367 N N . GLU B 1 117 ? -6.09 10.344 6.641 1 98.31 117 GLU B N 1
ATOM 2368 C CA . GLU B 1 117 ? -4.781 9.703 6.703 1 98.31 117 GLU B CA 1
ATOM 2369 C C . GLU B 1 117 ? -4.863 8.234 6.293 1 98.31 117 GLU B C 1
ATOM 2371 O O . GLU B 1 117 ? -3.867 7.648 5.863 1 98.31 117 GLU B O 1
ATOM 2376 N N . ILE B 1 118 ? -6.082 7.625 6.383 1 98.44 118 ILE B N 1
ATOM 2377 C CA . ILE B 1 118 ? -6.207 6.23 5.977 1 98.44 118 ILE B CA 1
ATOM 2378 C C . ILE B 1 118 ? -6.031 6.117 4.461 1 98.44 118 ILE B C 1
ATOM 2380 O O . ILE B 1 118 ? -5.879 5.016 3.93 1 98.44 118 ILE B O 1
ATOM 2384 N N . ALA B 1 119 ? -6.012 7.234 3.695 1 98.88 119 ALA B N 1
ATOM 2385 C CA . ALA B 1 119 ? -5.848 7.258 2.244 1 98.88 119 ALA B CA 1
ATOM 2386 C C . ALA B 1 119 ? -4.582 6.52 1.823 1 98.88 119 ALA B C 1
ATOM 2388 O O . ALA B 1 119 ? -4.527 5.938 0.737 1 98.88 119 ALA B O 1
ATOM 2389 N N . ILE B 1 120 ? -3.561 6.438 2.65 1 98.88 120 ILE B N 1
ATOM 2390 C CA . ILE B 1 120 ? -2.285 5.824 2.303 1 98.88 120 ILE B CA 1
ATOM 2391 C C . ILE B 1 120 ? -2.447 4.305 2.227 1 98.88 120 ILE B C 1
ATOM 2393 O O . ILE B 1 120 ? -1.632 3.619 1.607 1 98.88 120 ILE B O 1
ATOM 2397 N N . GLU B 1 121 ? -3.576 3.77 2.889 1 98.62 121 GLU B N 1
ATOM 2398 C CA . GLU B 1 121 ? -3.846 2.336 2.908 1 98.62 121 GLU B CA 1
ATOM 2399 C C . GLU B 1 121 ? -4.773 1.933 1.765 1 98.62 121 GLU B C 1
ATOM 2401 O O . GLU B 1 121 ? -5.055 0.748 1.575 1 98.62 121 GLU B O 1
ATOM 2406 N N . LEU B 1 122 ? -5.234 2.955 1.069 1 98.88 122 LEU B N 1
ATOM 2407 C CA . LEU B 1 122 ? -6.176 2.75 -0.025 1 98.88 122 LEU B CA 1
ATOM 2408 C C . LEU B 1 122 ? -5.555 3.146 -1.36 1 98.88 122 LEU B C 1
ATOM 2410 O O . LEU B 1 122 ? -4.738 4.066 -1.42 1 98.88 122 LEU B O 1
ATOM 2414 N N . PRO B 1 123 ? -5.922 2.426 -2.525 1 98.88 123 PRO B N 1
ATOM 2415 C CA . PRO B 1 123 ? -6.914 1.357 -2.65 1 98.88 123 PRO B CA 1
ATOM 2416 C C . PRO B 1 123 ? -6.438 0.035 -2.055 1 98.88 123 PRO B C 1
ATOM 2418 O O . PRO B 1 123 ? -5.32 -0.043 -1.531 1 98.88 123 PRO B O 1
ATOM 2421 N N . LEU B 1 124 ? -7.293 -0.953 -2.016 1 98.94 124 LEU B N 1
ATOM 2422 C CA . LEU B 1 124 ? -6.969 -2.289 -1.524 1 98.94 124 LEU B CA 1
ATOM 2423 C C . LEU B 1 124 ? -5.93 -2.959 -2.414 1 98.94 124 LEU B C 1
ATOM 2425 O O . LEU B 1 124 ? -5.844 -2.664 -3.609 1 98.94 124 LEU B O 1
ATOM 2429 N N . LYS B 1 125 ? -5.191 -3.908 -1.808 1 98.94 125 LYS B N 1
ATOM 2430 C CA . LYS B 1 125 ? -4.094 -4.535 -2.543 1 98.94 125 LYS B CA 1
ATOM 2431 C C . LYS B 1 125 ? -4.277 -6.047 -2.617 1 98.94 125 LYS B C 1
ATOM 2433 O O . LYS B 1 125 ? -4.539 -6.695 -1.602 1 98.94 125 LYS B O 1
ATOM 2438 N N . ILE B 1 126 ? -4.086 -6.551 -3.795 1 99 126 ILE B N 1
ATOM 2439 C CA . ILE B 1 126 ? -4.031 -7.98 -4.074 1 99 126 ILE B CA 1
ATOM 2440 C C . ILE B 1 126 ? -2.719 -8.32 -4.777 1 99 126 ILE B C 1
ATOM 2442 O O . ILE B 1 126 ? -2.402 -7.754 -5.824 1 99 126 ILE B O 1
ATOM 2446 N N . LEU B 1 127 ? -1.969 -9.188 -4.18 1 99 127 LEU B N 1
ATOM 2447 C CA . LEU B 1 127 ? -0.75 -9.695 -4.801 1 99 127 LEU B CA 1
ATOM 2448 C C . LEU B 1 127 ? -0.987 -11.07 -5.422 1 99 127 LEU B C 1
ATOM 2450 O O . LEU B 1 127 ? -1.442 -11.992 -4.742 1 99 127 LEU B O 1
ATOM 2454 N N . VAL B 1 128 ? -0.758 -11.195 -6.684 1 99 128 VAL B N 1
ATOM 2455 C CA . VAL B 1 128 ? -0.686 -12.477 -7.383 1 99 128 VAL B CA 1
ATOM 2456 C C . VAL B 1 128 ? 0.774 -12.852 -7.625 1 99 128 VAL B C 1
ATOM 2458 O O . VAL B 1 128 ? 1.536 -12.07 -8.195 1 99 128 VAL B O 1
ATOM 2461 N N . PHE B 1 129 ? 1.164 -14.062 -7.156 1 98.94 129 PHE B N 1
ATOM 2462 C CA . PHE B 1 129 ? 2.588 -14.352 -7.277 1 98.94 129 PHE B CA 1
ATOM 2463 C C . PHE B 1 129 ? 2.834 -15.852 -7.305 1 98.94 129 PHE B C 1
ATOM 2465 O O . PHE B 1 129 ? 1.933 -16.641 -7.012 1 98.94 129 PHE B O 1
ATOM 2472 N N . LYS B 1 130 ? 4.016 -16.156 -7.719 1 98.88 130 LYS B N 1
ATOM 2473 C CA . LYS B 1 130 ? 4.594 -17.5 -7.586 1 98.88 130 LYS B CA 1
ATOM 2474 C C . LYS B 1 130 ? 5.828 -17.469 -6.691 1 98.88 130 LYS B C 1
ATOM 2476 O O . LYS B 1 130 ? 6.57 -16.484 -6.668 1 98.88 130 LYS B O 1
ATOM 2481 N N . LYS B 1 131 ? 5.934 -18.578 -5.945 1 97.75 131 LYS B N 1
ATOM 2482 C CA . LYS B 1 131 ? 7.215 -18.766 -5.266 1 97.75 131 LYS B CA 1
ATOM 2483 C C . LYS B 1 131 ? 8.289 -19.234 -6.238 1 97.75 131 LYS B C 1
ATOM 2485 O O . LYS B 1 131 ? 7.996 -19.953 -7.195 1 97.75 131 LYS B O 1
ATOM 2490 N N . GLU B 1 132 ? 9.469 -18.766 -5.965 1 95.38 132 GLU B N 1
ATOM 2491 C CA . GLU B 1 132 ? 10.562 -19.109 -6.863 1 95.38 132 GLU B CA 1
ATOM 2492 C C . GLU B 1 132 ? 10.656 -20.625 -7.078 1 95.38 132 GLU B C 1
ATOM 2494 O O . GLU B 1 132 ? 10.586 -21.391 -6.121 1 95.38 132 GLU B O 1
ATOM 2499 N N . GLY B 1 133 ? 10.734 -21 -8.305 1 95.44 133 GLY B N 1
ATOM 2500 C CA . GLY B 1 133 ? 10.945 -22.391 -8.656 1 95.44 133 GLY B CA 1
ATOM 2501 C C . GLY B 1 133 ? 9.672 -23.219 -8.602 1 95.44 133 GLY B C 1
ATOM 2502 O O . GLY B 1 133 ? 9.719 -24.453 -8.719 1 95.44 133 GLY B O 1
ATOM 2503 N N . THR B 1 134 ? 8.562 -22.594 -8.375 1 97.19 134 THR B N 1
ATOM 2504 C CA . THR B 1 134 ? 7.309 -23.344 -8.289 1 97.19 134 THR B CA 1
ATOM 2505 C C . THR B 1 134 ? 6.316 -22.844 -9.336 1 97.19 134 THR B C 1
ATOM 2507 O O . THR B 1 134 ? 6.461 -21.734 -9.867 1 97.19 134 THR B O 1
ATOM 2510 N N . ALA B 1 135 ? 5.328 -23.703 -9.672 1 97.5 135 ALA 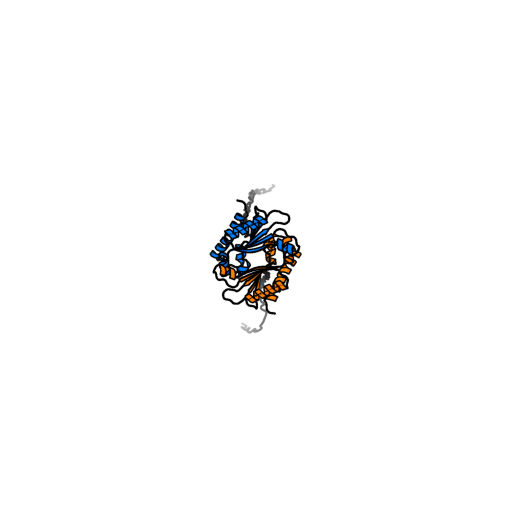B N 1
ATOM 2511 C CA . ALA B 1 135 ? 4.285 -23.328 -10.625 1 97.5 135 ALA B CA 1
ATOM 2512 C C . ALA B 1 135 ? 3.037 -22.828 -9.898 1 97.5 135 ALA B C 1
ATOM 2514 O O . ALA B 1 135 ? 2.141 -22.25 -10.523 1 97.5 135 ALA B O 1
ATOM 2515 N N . GLN B 1 136 ? 3.014 -23.078 -8.648 1 98.38 136 GLN B N 1
ATOM 2516 C CA . GLN B 1 136 ? 1.828 -22.734 -7.871 1 98.38 136 GLN B CA 1
ATOM 2517 C C . GLN B 1 136 ? 1.624 -21.234 -7.824 1 98.38 136 GLN B C 1
ATOM 2519 O O . GLN B 1 136 ? 2.574 -20.469 -7.609 1 98.38 136 GLN B O 1
ATOM 2524 N N . VAL B 1 137 ? 0.374 -20.828 -8.062 1 98.88 137 VAL B N 1
ATOM 2525 C CA . VAL B 1 137 ? 0.033 -19.406 -8.047 1 98.88 137 VAL B CA 1
ATOM 2526 C C . VAL B 1 137 ? -0.714 -19.078 -6.762 1 98.88 137 VAL B C 1
ATOM 2528 O O . VAL B 1 137 ? -1.663 -19.766 -6.387 1 98.88 137 VAL B O 1
ATOM 2531 N N . TYR B 1 138 ? -0.269 -18.031 -6.074 1 98.94 138 TYR B N 1
ATOM 2532 C CA . TYR B 1 138 ? -0.891 -17.547 -4.848 1 98.94 138 TYR B CA 1
ATOM 2533 C C . TYR B 1 138 ? -1.536 -16.188 -5.07 1 98.94 138 TYR B C 1
ATOM 2535 O O . TYR B 1 138 ? -1.029 -15.367 -5.848 1 98.94 138 TYR B O 1
ATOM 2543 N N . VAL B 1 139 ? -2.668 -15.984 -4.445 1 98.94 139 VAL B N 1
ATOM 2544 C CA . VAL B 1 139 ? -3.332 -14.688 -4.371 1 98.94 139 VAL B CA 1
ATOM 2545 C C . VAL B 1 139 ? -3.389 -14.219 -2.916 1 98.94 139 VAL B C 1
ATOM 2547 O O . VAL B 1 139 ? -4 -14.875 -2.07 1 98.94 139 VAL B O 1
ATOM 2550 N N . HIS B 1 140 ? -2.703 -13.125 -2.686 1 98.75 140 HIS B N 1
ATOM 2551 C CA . HIS B 1 140 ? -2.551 -12.555 -1.352 1 98.75 140 HIS B CA 1
ATOM 2552 C C . HIS B 1 140 ? -3.283 -11.227 -1.236 1 98.75 140 HIS B C 1
ATOM 2554 O O . HIS B 1 140 ? -3.049 -10.312 -2.029 1 98.75 140 HIS B O 1
ATOM 2560 N N . PHE B 1 141 ? -4.191 -11.172 -0.257 1 98.88 141 PHE B N 1
ATOM 2561 C CA . PHE B 1 141 ? -4.992 -9.977 -0.007 1 98.88 141 PHE B CA 1
ATOM 2562 C C . PHE B 1 141 ? -4.602 -9.328 1.315 1 98.88 141 PHE B C 1
ATOM 2564 O O . PHE B 1 141 ? -4.602 -9.984 2.359 1 98.88 141 PHE B O 1
ATOM 2571 N N . LYS B 1 142 ? -4.246 -8.023 1.249 1 98.62 142 LYS B N 1
ATOM 2572 C CA . LYS B 1 142 ? -3.938 -7.281 2.467 1 98.62 142 LYS B CA 1
ATOM 2573 C C . LYS B 1 142 ? -5.211 -6.832 3.176 1 98.62 142 LYS B C 1
ATOM 2575 O O . LYS B 1 142 ? -5.969 -6.016 2.648 1 98.62 142 LYS B O 1
ATOM 2580 N N . LYS B 1 143 ? -5.398 -7.332 4.367 1 98.06 143 LYS B N 1
ATOM 2581 C CA . LYS B 1 143 ? -6.652 -7.098 5.078 1 98.06 143 LYS B CA 1
ATOM 2582 C C . LYS B 1 143 ? -6.773 -5.637 5.508 1 98.06 143 LYS B C 1
ATOM 2584 O O . LYS B 1 143 ? -5.793 -5.023 5.93 1 98.06 143 LYS B O 1
ATOM 2589 N N . LEU B 1 144 ? -7.965 -5.141 5.461 1 97.81 144 LEU B N 1
ATOM 2590 C CA . LEU B 1 144 ? -8.234 -3.732 5.727 1 97.81 144 LEU B CA 1
ATOM 2591 C C . LEU B 1 144 ? -8.445 -3.486 7.215 1 97.81 144 LEU B C 1
ATOM 2593 O O . LEU B 1 144 ? -8.031 -2.449 7.742 1 97.81 144 LEU B O 1
ATOM 2597 N N . VAL B 1 145 ? -9.047 -4.391 7.918 1 96.44 145 VAL B N 1
ATOM 2598 C CA . VAL B 1 145 ? -9.469 -4.188 9.297 1 96.44 145 VAL B CA 1
ATOM 2599 C C . VAL B 1 145 ? -8.25 -3.979 10.188 1 96.44 145 VAL B C 1
ATOM 2601 O O . VAL B 1 145 ? -8.172 -2.996 10.93 1 96.44 145 VAL B O 1
ATOM 2604 N N . PRO B 1 146 ? -7.227 -4.852 10.078 1 94.81 146 PRO B N 1
ATOM 2605 C CA . PRO B 1 146 ? -6.051 -4.594 10.906 1 94.81 146 PRO B CA 1
ATOM 2606 C C . PRO B 1 146 ? -5.352 -3.281 10.555 1 94.81 146 PRO B C 1
ATOM 2608 O O . PRO B 1 146 ? -4.84 -2.592 11.438 1 94.81 146 PRO B O 1
ATOM 2611 N N . LEU B 1 147 ? -5.328 -2.902 9.328 1 95.19 147 LEU B N 1
ATOM 2612 C CA . LEU B 1 147 ? -4.715 -1.647 8.906 1 95.19 147 LEU B CA 1
ATOM 2613 C C . LEU B 1 147 ? -5.445 -0.454 9.508 1 95.19 147 LEU B C 1
ATOM 2615 O O . LEU B 1 147 ? -4.812 0.502 9.961 1 95.19 147 LEU B O 1
ATOM 2619 N N . ALA B 1 148 ? -6.719 -0.563 9.5 1 95.94 148 ALA B N 1
ATOM 2620 C CA . ALA B 1 148 ? -7.582 0.552 9.891 1 95.94 148 ALA B CA 1
ATOM 2621 C C . ALA B 1 148 ? -7.434 0.87 11.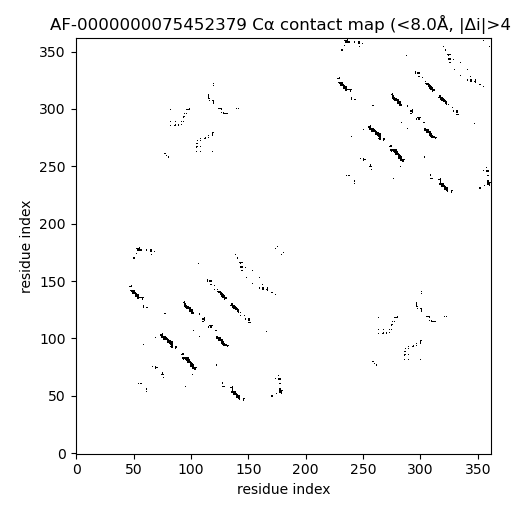375 1 95.94 148 ALA B C 1
ATOM 2623 O O . ALA B 1 148 ? -7.742 1.981 11.812 1 95.94 148 ALA B O 1
ATOM 2624 N N . LYS B 1 149 ? -6.957 -0.077 12.148 1 93.56 149 LYS B N 1
ATOM 2625 C CA . LYS B 1 149 ? -6.801 0.116 13.586 1 93.56 149 LYS B CA 1
ATOM 2626 C C . LYS B 1 149 ? -5.812 1.239 13.883 1 93.56 149 LYS B C 1
ATOM 2628 O O . LYS B 1 149 ? -5.871 1.855 14.953 1 93.56 149 LYS B O 1
ATOM 2633 N N . GLN B 1 150 ? -4.965 1.481 12.938 1 93.44 150 GLN B N 1
ATOM 2634 C CA . GLN B 1 150 ? -3.975 2.539 13.109 1 93.44 150 GLN B CA 1
ATOM 2635 C C . GLN B 1 150 ? -4.602 3.916 12.906 1 93.44 150 GLN B C 1
ATOM 2637 O O . GLN B 1 150 ? -4.02 4.93 13.297 1 93.44 150 GLN B O 1
ATOM 2642 N N . TYR B 1 151 ? -5.797 3.979 12.391 1 95.69 151 TYR B N 1
ATOM 2643 C CA . TYR B 1 151 ? -6.348 5.25 11.938 1 95.69 151 TYR B CA 1
ATOM 2644 C C . TYR B 1 151 ? -7.668 5.551 12.633 1 95.69 151 TYR B C 1
ATOM 2646 O O . TYR B 1 151 ? -8.148 6.688 12.609 1 95.69 151 TYR B O 1
ATOM 2654 N N . PHE B 1 152 ? -8.227 4.504 13.195 1 95.19 152 PHE B N 1
ATOM 2655 C CA . PHE B 1 152 ? -9.531 4.652 13.828 1 95.19 152 PHE B CA 1
ATOM 2656 C C . PHE B 1 152 ? -9.523 4.062 15.234 1 95.19 152 PHE B C 1
ATOM 2658 O O . PHE B 1 152 ? -8.812 3.086 15.5 1 95.19 152 PHE B O 1
ATOM 2665 N N . SER B 1 153 ? -10.383 4.676 16.031 1 87.5 153 SER B N 1
ATOM 2666 C CA . SER B 1 153 ? -10.602 4.105 17.359 1 87.5 1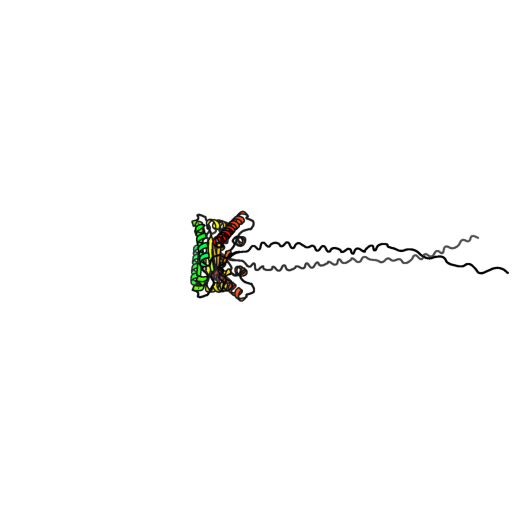53 SER B CA 1
ATOM 2667 C C . SER B 1 153 ? -11.523 2.893 17.297 1 87.5 153 SER B C 1
ATOM 2669 O O . SER B 1 153 ? -12.445 2.85 16.484 1 87.5 153 SER B O 1
ATOM 2671 N N . SER B 1 154 ? -11.25 1.938 18.125 1 79.38 154 SER B N 1
ATOM 2672 C CA . SER B 1 154 ? -11.992 0.681 18.156 1 79.38 154 SER B CA 1
ATOM 2673 C C . SER B 1 154 ? -13.414 0.882 18.672 1 79.38 154 SER B C 1
ATOM 2675 O O . SER B 1 154 ? -14.273 0.015 18.5 1 79.38 154 SER B O 1
ATOM 2677 N N . ASN B 1 155 ? -13.758 2.006 19.031 1 85.5 155 ASN B N 1
ATOM 2678 C CA . ASN B 1 155 ? -15.031 2.191 19.719 1 85.5 155 ASN B CA 1
ATOM 2679 C C . ASN B 1 155 ? -16.141 2.557 18.75 1 85.5 155 ASN B C 1
ATOM 2681 O O . ASN B 1 155 ? -17.312 2.67 19.141 1 85.5 155 ASN B O 1
ATOM 2685 N N . ASP B 1 156 ? -15.805 2.676 17.516 1 88.62 156 ASP B N 1
ATOM 2686 C CA . ASP B 1 156 ? -16.828 2.982 16.531 1 88.62 156 ASP B CA 1
ATOM 2687 C C . ASP B 1 156 ? -17.344 1.71 15.859 1 88.62 156 ASP B C 1
ATOM 2689 O O . ASP B 1 156 ? -16.781 1.264 14.852 1 88.62 156 ASP B O 1
ATOM 2693 N N . ALA B 1 157 ? -18.469 1.229 16.344 1 89.88 157 ALA B N 1
ATOM 2694 C CA . ALA B 1 157 ? -19 -0.057 15.914 1 89.88 157 ALA B CA 1
ATOM 2695 C C . ALA B 1 157 ? -19.438 -0.012 14.453 1 89.88 157 ALA B C 1
ATOM 2697 O O . ALA B 1 157 ? -19.25 -0.983 13.719 1 89.88 157 ALA B O 1
ATOM 2698 N N . GLN B 1 158 ? -20.078 1.048 14.086 1 92.31 158 GLN B N 1
ATOM 2699 C CA . GLN B 1 158 ? -20.531 1.179 12.703 1 92.31 158 GLN B CA 1
ATOM 2700 C C . GLN B 1 158 ? -19.344 1.181 11.734 1 92.31 158 GLN B C 1
ATOM 2702 O O . GLN B 1 158 ? -19.406 0.539 10.68 1 92.31 158 GLN B O 1
ATOM 2707 N N . LEU B 1 159 ? -18.328 1.901 12.047 1 94.56 159 LEU B N 1
ATOM 2708 C CA . LEU B 1 159 ? -17.125 1.925 11.227 1 94.56 159 LEU B CA 1
ATOM 2709 C C . LEU B 1 159 ? -16.5 0.536 11.141 1 94.56 159 LEU B C 1
ATOM 2711 O O . LEU B 1 159 ? -16.125 0.081 10.055 1 94.56 159 LEU B O 1
ATOM 2715 N N . HIS B 1 160 ? -16.484 -0.081 12.25 1 94.06 160 HIS B N 1
ATOM 2716 C CA . HIS B 1 160 ? -15.914 -1.422 12.273 1 94.06 160 HIS B CA 1
ATOM 2717 C C . HIS B 1 160 ? -16.703 -2.379 11.391 1 94.06 160 HIS B C 1
ATOM 2719 O O . HIS B 1 160 ? -16.125 -3.189 10.672 1 94.06 160 HIS B O 1
ATOM 2725 N N . ALA B 1 161 ? -17.969 -2.291 11.43 1 94.94 161 ALA B N 1
ATOM 2726 C CA . ALA B 1 161 ? -18.828 -3.139 10.609 1 94.94 161 ALA B CA 1
ATOM 2727 C C . ALA B 1 161 ? -18.594 -2.869 9.125 1 94.94 161 ALA B C 1
ATOM 2729 O O . ALA B 1 161 ? -18.547 -3.801 8.32 1 94.94 161 ALA B O 1
ATOM 2730 N N . SER B 1 162 ? -18.453 -1.609 8.773 1 95.62 162 SER B N 1
ATOM 2731 C CA . SER B 1 162 ? -18.203 -1.232 7.387 1 95.62 162 SER B CA 1
ATOM 2732 C C . SER B 1 162 ? -16.875 -1.781 6.895 1 95.62 162 SER B C 1
ATOM 2734 O O . SER B 1 162 ? -16.781 -2.314 5.785 1 95.62 162 SER B O 1
ATOM 2736 N N . LEU B 1 163 ? -15.891 -1.661 7.691 1 97.44 163 LEU B N 1
ATOM 2737 C CA . LEU B 1 163 ? -14.57 -2.176 7.363 1 97.44 163 LEU B CA 1
ATOM 2738 C C . LEU B 1 163 ? -14.609 -3.686 7.156 1 97.44 163 LEU B C 1
ATOM 2740 O O . LEU B 1 163 ? -14.055 -4.199 6.184 1 97.44 163 LEU B O 1
ATOM 2744 N N . LYS B 1 164 ? -15.266 -4.348 8.039 1 96.88 164 LYS B N 1
ATOM 2745 C CA . LYS B 1 164 ? -15.391 -5.797 7.941 1 96.88 164 LYS B CA 1
ATOM 2746 C C . LYS B 1 164 ? -16.156 -6.203 6.684 1 96.88 164 LYS B C 1
ATOM 2748 O O . LYS B 1 164 ? -15.805 -7.188 6.027 1 96.88 164 LYS B O 1
ATOM 2753 N N . GLN B 1 165 ? -17.156 -5.496 6.414 1 97.69 165 GLN B N 1
ATOM 2754 C CA . GLN B 1 165 ? -17.953 -5.793 5.227 1 97.69 165 GLN B CA 1
ATOM 2755 C C . GLN B 1 165 ? -17.109 -5.66 3.957 1 97.69 165 GLN B C 1
ATOM 2757 O O . GLN B 1 165 ? -17.172 -6.523 3.078 1 97.69 165 GLN B O 1
ATOM 2762 N N . ILE B 1 166 ? -16.359 -4.562 3.828 1 98.38 166 ILE B N 1
ATOM 2763 C CA . ILE B 1 166 ? -15.484 -4.363 2.676 1 98.38 166 ILE B CA 1
ATOM 2764 C C . ILE B 1 166 ? -14.484 -5.516 2.578 1 98.38 166 ILE B C 1
ATOM 2766 O O . ILE B 1 166 ? -14.328 -6.125 1.516 1 98.38 166 ILE B O 1
ATOM 2770 N N . GLU B 1 167 ? -13.891 -5.824 3.697 1 98.31 167 GLU B N 1
ATOM 2771 C CA . GLU B 1 167 ? -12.875 -6.871 3.748 1 98.31 167 GLU B CA 1
ATOM 2772 C C . GLU B 1 167 ? -13.461 -8.227 3.363 1 98.31 167 GLU B C 1
ATOM 2774 O O . GLU B 1 167 ? -12.898 -8.938 2.521 1 98.31 167 GLU B O 1
ATOM 2779 N N . ASN B 1 168 ? -14.594 -8.594 3.9 1 98.38 168 ASN B N 1
ATOM 2780 C CA . ASN B 1 168 ? -15.203 -9.898 3.648 1 98.38 168 ASN B CA 1
ATOM 2781 C C . ASN B 1 168 ? -15.703 -10.016 2.211 1 98.38 168 ASN B C 1
ATOM 2783 O O . ASN B 1 168 ? -15.602 -11.078 1.599 1 98.38 168 ASN B O 1
ATOM 2787 N N . THR B 1 169 ? -16.234 -8.961 1.75 1 98.44 169 THR B N 1
ATOM 2788 C CA . THR B 1 169 ? -16.703 -8.961 0.365 1 98.44 169 THR B CA 1
ATOM 2789 C C . THR B 1 169 ? -15.539 -9.227 -0.589 1 98.44 169 THR B C 1
ATOM 2791 O O . THR B 1 169 ? -15.656 -10.039 -1.509 1 98.44 169 THR B O 1
ATOM 2794 N N . MET B 1 170 ? -14.391 -8.602 -0.363 1 98.81 170 MET B N 1
ATOM 2795 C CA . MET B 1 170 ? -13.234 -8.781 -1.232 1 98.81 170 MET B CA 1
ATOM 2796 C C . MET B 1 170 ? -12.672 -10.195 -1.105 1 98.81 170 MET B C 1
ATOM 2798 O O . MET B 1 170 ? -12.289 -10.812 -2.104 1 98.81 170 MET B O 1
ATOM 2802 N N . ILE B 1 171 ? -12.625 -10.695 0.113 1 98.69 171 ILE B N 1
ATOM 2803 C CA . ILE B 1 171 ? -12.133 -12.055 0.337 1 98.69 171 ILE B CA 1
ATOM 2804 C C . ILE B 1 171 ? -13.008 -13.055 -0.417 1 98.69 171 ILE B C 1
ATOM 2806 O O . ILE B 1 171 ? -12.5 -13.914 -1.136 1 98.69 171 ILE B O 1
ATOM 2810 N N . ARG B 1 172 ? -14.312 -12.883 -0.296 1 98.62 172 ARG B N 1
ATOM 2811 C CA . ARG B 1 172 ? -15.242 -13.773 -0.977 1 98.62 172 ARG B CA 1
ATOM 2812 C C . ARG B 1 172 ? -15.094 -13.672 -2.49 1 98.62 172 ARG B C 1
ATOM 2814 O O . ARG B 1 172 ? -15.094 -14.688 -3.193 1 98.62 172 ARG B O 1
ATOM 2821 N N . LEU B 1 173 ? -15 -12.477 -2.979 1 98.75 173 LEU B N 1
ATOM 2822 C CA . LEU B 1 173 ? -14.852 -12.242 -4.41 1 98.75 173 LEU B CA 1
ATOM 2823 C C . LEU B 1 173 ? -13.602 -12.922 -4.949 1 98.75 173 LEU B C 1
ATOM 2825 O O . LEU B 1 173 ? -13.648 -13.586 -5.988 1 98.75 173 LEU B O 1
ATOM 2829 N N . ILE B 1 174 ? -12.453 -12.758 -4.281 1 98.88 174 ILE B N 1
ATOM 2830 C CA . ILE B 1 174 ? -11.188 -13.359 -4.688 1 98.88 174 ILE B CA 1
ATOM 2831 C C . ILE B 1 174 ? -11.32 -14.883 -4.715 1 98.88 174 ILE B C 1
ATOM 2833 O O . ILE B 1 174 ? -10.961 -15.523 -5.703 1 98.88 174 ILE B O 1
ATOM 2837 N N . GLU B 1 175 ? -11.867 -15.445 -3.666 1 98.81 175 GLU B N 1
ATOM 2838 C CA . GLU B 1 175 ? -12.008 -16.891 -3.57 1 98.81 175 GLU B CA 1
ATOM 2839 C C . GLU B 1 175 ? -12.883 -17.438 -4.695 1 98.81 175 GLU B C 1
ATOM 2841 O O . GLU B 1 175 ? -12.516 -18.406 -5.359 1 98.81 175 GLU B O 1
ATOM 2846 N N . GLN B 1 176 ? -14 -16.781 -4.926 1 98.44 176 GLN B N 1
ATOM 2847 C CA . GLN B 1 176 ? -14.922 -17.234 -5.961 1 98.44 176 GLN B CA 1
ATOM 2848 C C . GLN B 1 176 ? -14.289 -17.125 -7.344 1 98.44 176 GLN B C 1
ATOM 2850 O O . GLN B 1 176 ? -14.617 -17.906 -8.242 1 98.44 176 GLN B O 1
ATOM 2855 N N . THR B 1 177 ? -13.414 -16.188 -7.504 1 98.81 177 THR B N 1
ATOM 2856 C CA . THR B 1 177 ? -12.812 -15.906 -8.805 1 98.81 177 THR B CA 1
ATOM 2857 C C . THR B 1 177 ? -11.703 -16.906 -9.102 1 98.81 177 THR B C 1
ATOM 2859 O O . THR B 1 177 ? -11.562 -17.359 -10.242 1 98.81 177 THR B O 1
ATOM 2862 N N . VAL B 1 178 ? -10.922 -17.297 -8.039 1 98.75 178 VAL B N 1
ATOM 2863 C CA . VAL B 1 178 ? -9.672 -17.953 -8.398 1 98.75 178 VAL B CA 1
ATOM 2864 C C . VAL B 1 178 ? -9.664 -19.391 -7.863 1 98.75 178 VAL B C 1
ATOM 2866 O O . VAL B 1 178 ? -8.758 -20.172 -8.164 1 98.75 178 VAL B O 1
ATOM 2869 N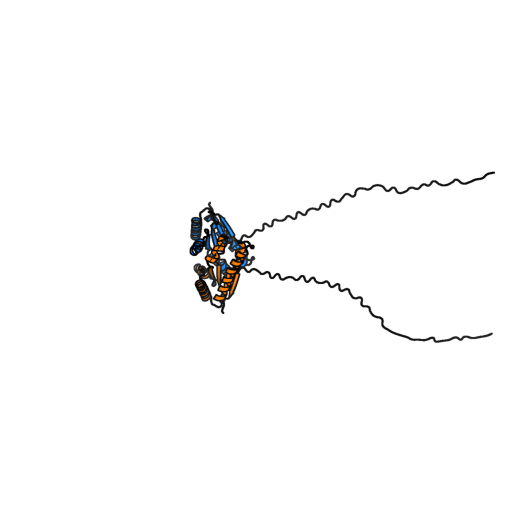 N . MET B 1 179 ? -10.727 -19.672 -7.008 1 96.62 179 MET B N 1
ATOM 2870 C CA . MET B 1 179 ? -10.805 -21.031 -6.492 1 96.62 179 MET B CA 1
ATOM 2871 C C . MET B 1 179 ? -11.859 -21.844 -7.246 1 96.62 179 MET B C 1
ATOM 2873 O O . MET B 1 179 ? -12.875 -21.297 -7.672 1 96.62 179 MET B O 1
ATOM 2877 N N . GLU B 1 180 ? -11.594 -22.984 -7.723 1 83.69 180 GLU B N 1
ATOM 2878 C CA . GLU B 1 180 ? -12.523 -23.844 -8.453 1 83.69 180 GLU B CA 1
ATOM 2879 C C . GLU B 1 180 ? -13.758 -24.156 -7.613 1 83.69 180 GLU B C 1
ATOM 2881 O O . GLU B 1 180 ? -13.664 -24.297 -6.395 1 83.69 180 GLU B O 1
ATOM 2886 N N . LYS B 1 181 ? -15.031 -23.984 -8.336 1 65.81 181 LYS B N 1
ATOM 2887 C CA . LYS B 1 181 ? -16.281 -24.422 -7.73 1 65.81 181 LYS B CA 1
ATOM 2888 C C . LYS B 1 181 ? -16.297 -25.938 -7.543 1 65.81 181 LYS B C 1
ATOM 2890 O O . LYS B 1 181 ? -15.703 -26.672 -8.328 1 65.81 181 LYS B O 1
#

Secondary structure (DSSP, 8-state):
------------------------------------------------SEEEEE-SS-HHHHHHHHHHHHHHTT-EEEEEEEHHHHHHHTT-----EEEEEEE-HHHHHHHHHH-GGGGGG-SEEEEEEE-TT---EEEEEE-HHHHHTTTS-TT-HHHHHHHHHHHHHHHHHHHHHHS--/------------------------------------------------SEEEEE-SS-HHHHHHHHHHHHHHTT-EEEEEEEHHHHHHHTT-----EEEEEEE-HHHHHHHHHH-GGGGGG-SEEEEEEE-TT---EEEEEE-HHHHHTTTS-TT-HHHHHHHHHHHHHHHHHHHHHHS--

Organism: Capnocytophaga canimorsus (strain 5) (NCBI:txid860228)

InterPro domains:
  IPR005180 Domain of unknown function DUF302 [PF03625] (52-175)
  IPR005180 Domain of unknown function DUF302 [cd14797] (51-176)
  IPR035923 TT1751-like domain superfamily [G3DSA:3.30.310.70] (49-177)
  IPR035923 TT1751-like domain superfamily [SSF103247] (52-176)

Nearest PDB structures (foldseek):
  7tj1-assembly1_C  TM=9.126E-01  e=1.240E-11  Brucella abortus 2308
  1q9u-assembly1_B  TM=8.881E-01  e=3.380E-11  Geobacillus stearothermophilus
  1j3m-assembly1_B  TM=7.378E-01  e=1.165E-07  Thermus thermophilus
  6vu7-assembly1_A  TM=2.577E-01  e=7.394E-01  Escherichia coli 55989
  8acx-assembly1_D  TM=2.159E-01  e=6.945E-01  Zymoseptoria tritici

pLDDT: mean 81.0, std 28.13, range [16.72, 99.0]

Sequence (362 aa):
MQNQPTKITNKIFLSINKYKIIKPMRTFLLLFMSLLLPTTLFSQDTCTTSHSVVSSYDFDETLKRLKLTFEEKNLTLFAEIDHTAHAEKVSLPLTSATVLLVGNPKAGTPLMQQNVEIAIELPLKILVFKKEGTAQVYVHFKKLVPLAKQYFSSNDAQLHASLKQIENTMIRLIEQTVMEKMQNQPTKITNKIFLSINKYKIIKPMRTFLLLFMSLLLPTTLFSQDTCTTSHSVVSSYDFDETLKRLKLTFEEKNLTLFAEIDHTAHAEKVSLPLTSATVLLVGNPKAGTPLMQQNVEIAIELPLKILVFKKEGTAQVYVHFKKLVPLAKQYFSSNDAQLHASLKQIENTMIRLIEQTVMEK

Foldseek 3Di:
DDDDDDPDDDPPPDDDDCPDDDPDDPPPPPPPPPPPVPPPPPPPPVPDQKDKDWFPDFQVLLVVLLVVLCVVVVKDFPDKAFVQVVCVVVPHHDFGKMKTFIGDCVLVVVLCVVPVVCCVCDDWIWMWTDDPPDRIIMIMTGQQLVSCVVGDPPPDPVVNVSSVVRRVVVVVSSCVRGPDD/DDDDDDDDDDDDDDDDDDDDDDPDPPPPPVPPPPPVVPPPPPPPPVPDQKDKDWFPDFQVLLVVLLVVLCVVVVKDFPDKAFVQVVCVVVPHHDFGKMKTFIGDCVLVVVLCVVPVVCCVCDDWIWMWTDDPPDRIIMIMTGQQLVSCVVGDPPPDPVVNVSSVVRRVVVVVSSCVRGPDD

Solvent-accessible surface area (backbone atoms only — not comparable to full-atom values): 21954 Å² total; per-residue (Å²): 132,92,77,86,90,80,87,72,89,83,84,77,82,84,84,83,81,80,81,83,85,80,77,80,80,78,78,77,73,75,73,75,74,74,77,73,69,75,74,70,72,69,71,67,77,69,80,65,62,55,48,76,47,68,39,73,44,50,65,70,56,42,52,49,44,47,55,50,50,31,56,76,68,67,34,46,74,80,46,73,46,51,50,29,62,45,20,47,77,69,74,39,86,56,54,56,34,33,32,39,29,34,41,42,51,81,70,51,42,62,55,31,66,74,37,55,76,51,46,68,69,49,59,41,46,35,26,40,32,30,54,80,96,51,81,59,25,36,42,37,33,56,44,50,54,69,60,43,56,80,67,44,70,88,82,44,62,70,60,50,51,51,39,46,48,56,42,51,53,50,53,50,51,51,46,65,61,34,34,78,133,134,85,92,89,88,76,93,83,84,73,88,90,84,82,89,93,89,88,74,91,80,78,78,73,80,76,75,79,70,76,72,76,73,71,77,72,67,72,74,69,71,68,71,67,77,70,79,66,62,54,48,74,47,68,39,74,43,51,65,69,57,42,52,50,42,49,55,50,48,31,54,77,69,67,36,44,73,79,46,73,47,50,51,28,62,47,20,47,76,70,73,38,87,58,54,56,34,34,33,41,29,33,42,43,52,82,69,50,41,62,55,30,66,73,36,55,76,50,44,68,68,51,59,41,46,36,26,41,33,30,54,81,96,51,80,58,23,36,41,36,33,56,44,49,54,70,59,45,55,81,68,43,70,89,81,43,60,70,59,51,51,52,40,46,49,56,40,49,51,52,53,51,51,51,45,65,61,35,35,79,132

Radius of gyration: 44.0 Å; Cα contacts (8 Å, |Δi|>4): 480; chains: 2; bounding box: 43×118×162 Å